Protein AF-0000000084532132 (afdb_homodimer)

Structure (mmCIF, N/CA/C/O backbone):
data_AF-0000000084532132-model_v1
#
loop_
_entity.id
_entity.type
_entity.pdbx_description
1 polymer Acetyltransferase
#
loop_
_atom_site.group_PDB
_atom_site.id
_atom_site.type_symbol
_atom_site.label_atom_id
_atom_site.label_alt_id
_atom_site.label_comp_id
_atom_site.label_asym_id
_atom_site.label_entity_id
_atom_site.label_seq_id
_atom_site.pdbx_PDB_ins_code
_atom_site.Cartn_x
_atom_site.Cartn_y
_atom_site.Cartn_z
_atom_site.occupancy
_atom_site.B_iso_or_equiv
_atom_site.auth_seq_id
_atom_site.auth_comp_id
_atom_site.auth_asym_id
_atom_site.auth_atom_id
_atom_site.pdbx_PDB_model_num
ATOM 1 N N . MET A 1 1 ? 27.109 -34.656 -2.82 1 31.56 1 MET A N 1
ATOM 2 C CA . MET A 1 1 ? 26.469 -34.406 -4.109 1 31.56 1 MET A CA 1
ATOM 3 C C . MET A 1 1 ? 25.25 -33.5 -3.949 1 31.56 1 MET A C 1
ATOM 5 O O . MET A 1 1 ? 24.266 -33.844 -3.309 1 31.56 1 MET A O 1
ATOM 9 N N . SER A 1 2 ? 25.297 -32.188 -3.586 1 37.88 2 SER A N 1
ATOM 10 C CA . SER A 1 2 ? 24.25 -31.234 -3.297 1 37.88 2 SER A CA 1
ATOM 11 C C . SER A 1 2 ? 23.109 -31.344 -4.297 1 37.88 2 SER A C 1
ATOM 13 O O . SER A 1 2 ? 23.312 -31.266 -5.508 1 37.88 2 SER A O 1
ATOM 15 N N . ASP A 1 3 ? 22.203 -32.312 -4.32 1 38.41 3 ASP A N 1
ATOM 16 C CA . ASP A 1 3 ? 21.219 -32.656 -5.336 1 38.41 3 ASP A CA 1
ATOM 17 C C . ASP A 1 3 ? 20.625 -31.422 -5.988 1 38.41 3 ASP A C 1
ATOM 19 O O . ASP A 1 3 ? 19.938 -30.641 -5.332 1 38.41 3 ASP A O 1
ATOM 23 N N . ASP A 1 4 ? 21.266 -30.734 -6.812 1 47.25 4 ASP A N 1
ATOM 24 C CA . ASP A 1 4 ? 20.875 -29.641 -7.703 1 47.25 4 ASP A CA 1
ATOM 25 C C . ASP A 1 4 ? 19.469 -29.844 -8.25 1 47.25 4 ASP A C 1
ATOM 27 O O . ASP A 1 4 ? 19.281 -30.516 -9.266 1 47.25 4 ASP A O 1
ATOM 31 N N . VAL A 1 5 ? 18.531 -30.219 -7.418 1 58.56 5 VAL A N 1
ATOM 32 C CA . VAL A 1 5 ? 17.156 -30.484 -7.863 1 58.56 5 VAL A CA 1
ATOM 33 C C . VAL A 1 5 ? 16.734 -29.422 -8.875 1 58.56 5 VAL A C 1
ATOM 35 O O . VAL A 1 5 ? 16.828 -28.219 -8.602 1 58.56 5 VAL A O 1
ATOM 38 N N . ALA A 1 6 ? 16.703 -29.719 -10.156 1 77.38 6 ALA A N 1
ATOM 39 C CA . ALA A 1 6 ? 16.328 -28.906 -11.305 1 77.38 6 ALA A CA 1
ATOM 40 C C . ALA A 1 6 ? 14.977 -28.25 -11.086 1 77.38 6 ALA A C 1
ATOM 42 O O . ALA A 1 6 ? 14.055 -28.859 -10.547 1 77.38 6 ALA A O 1
ATOM 43 N N . VAL A 1 7 ? 14.828 -26.938 -11.188 1 86.25 7 VAL A N 1
ATOM 44 C CA . VAL A 1 7 ? 13.586 -26.188 -11.148 1 86.25 7 VAL A CA 1
ATOM 45 C C . VAL A 1 7 ? 12.641 -26.672 -12.242 1 86.25 7 VAL A C 1
ATOM 47 O O . VAL A 1 7 ? 13.008 -26.703 -13.422 1 86.25 7 VAL A O 1
ATOM 50 N N . ARG A 1 8 ? 11.531 -27.25 -11.859 1 96.12 8 ARG A N 1
ATOM 51 C CA . ARG A 1 8 ? 10.594 -27.938 -12.742 1 96.12 8 ARG A CA 1
ATOM 52 C C . ARG A 1 8 ? 9.688 -26.938 -13.453 1 96.12 8 ARG A C 1
ATOM 54 O O . ARG A 1 8 ? 8.891 -27.312 -14.312 1 96.12 8 ARG A O 1
ATOM 61 N N . VAL A 1 9 ? 9.891 -25.578 -13.125 1 98.12 9 VAL A N 1
ATOM 62 C CA . VAL A 1 9 ? 8.961 -24.594 -13.68 1 98.12 9 VAL A CA 1
ATOM 63 C C . VAL A 1 9 ? 9.742 -23.438 -14.312 1 98.12 9 VAL A C 1
ATOM 65 O O . VAL A 1 9 ? 10.953 -23.312 -14.109 1 98.12 9 VAL A O 1
ATOM 68 N N . MET A 1 10 ? 9.047 -22.688 -15.156 1 98.25 10 MET A N 1
ATOM 69 C CA . MET A 1 10 ? 9.523 -21.406 -15.688 1 98.25 10 MET A CA 1
ATOM 70 C C . MET A 1 10 ? 8.477 -20.312 -15.523 1 98.25 10 MET A C 1
ATOM 72 O O . MET A 1 10 ? 7.289 -20.609 -15.352 1 98.25 10 MET A O 1
ATOM 76 N N . ILE A 1 11 ? 8.953 -19.094 -15.531 1 98.44 11 ILE A N 1
ATOM 77 C CA . ILE A 1 11 ? 8.016 -17.969 -15.438 1 98.44 11 ILE A CA 1
ATOM 78 C C . ILE A 1 11 ? 8.211 -17.031 -16.625 1 98.44 11 ILE A C 1
ATOM 80 O O . ILE A 1 11 ? 9.312 -16.906 -17.156 1 98.44 11 ILE A O 1
ATOM 84 N N . ARG A 1 12 ? 7.168 -16.391 -17.016 1 98.38 12 ARG A N 1
ATOM 85 C CA . ARG A 1 12 ? 7.242 -15.305 -18 1 98.38 12 ARG A CA 1
ATOM 86 C C . ARG A 1 12 ? 6.012 -14.406 -17.906 1 98.38 12 ARG A C 1
ATOM 88 O O . ARG A 1 12 ? 5.016 -14.766 -17.281 1 98.38 12 ARG A O 1
ATOM 95 N N . ALA A 1 13 ? 6.145 -13.273 -18.562 1 98.56 13 ALA A N 1
ATOM 96 C CA . ALA A 1 13 ? 4.996 -12.383 -18.703 1 98.56 13 ALA A CA 1
ATOM 97 C C . ALA A 1 13 ? 3.916 -13 -19.578 1 98.56 13 ALA A C 1
ATOM 99 O O . ALA A 1 13 ? 4.219 -13.766 -20.5 1 98.56 13 ALA A O 1
ATOM 100 N N . PRO A 1 14 ? 2.684 -12.68 -19.297 1 98.75 14 PRO A N 1
ATOM 101 C CA . PRO A 1 14 ? 1.612 -13.172 -20.172 1 98.75 14 PRO A CA 1
ATOM 102 C C . PRO A 1 14 ? 1.658 -12.555 -21.562 1 98.75 14 PRO A C 1
ATOM 104 O O . PRO A 1 14 ? 2.18 -11.445 -21.734 1 98.75 14 PRO A O 1
ATOM 107 N N . ARG A 1 15 ? 1.121 -13.273 -22.484 1 98.56 15 ARG A N 1
ATOM 108 C CA . ARG A 1 15 ? 0.974 -12.867 -23.875 1 98.56 15 ARG A CA 1
ATOM 109 C C . ARG A 1 15 ? -0.453 -13.086 -24.359 1 98.56 15 ARG A C 1
ATOM 111 O O . ARG A 1 15 ? -1.199 -13.875 -23.781 1 98.56 15 ARG A O 1
ATOM 118 N N . PRO A 1 16 ? -0.787 -12.383 -25.406 1 98.19 16 PRO A N 1
ATOM 119 C CA . PRO A 1 16 ? -2.146 -12.547 -25.922 1 98.19 16 PRO A CA 1
ATOM 120 C C . PRO A 1 16 ? -2.482 -14.008 -26.234 1 98.19 16 PRO A C 1
ATOM 122 O O . PRO A 1 16 ? -3.625 -14.43 -26.047 1 98.19 16 PRO A O 1
ATOM 125 N N . GLU A 1 17 ? -1.548 -14.773 -26.578 1 98.19 17 GLU A N 1
ATOM 126 C CA . GLU A 1 17 ? -1.755 -16.156 -26.969 1 98.19 17 GLU A CA 1
ATOM 127 C C . GLU A 1 17 ? -2.076 -17.031 -25.766 1 98.19 17 GLU A C 1
ATOM 129 O O . GLU A 1 17 ? -2.508 -18.172 -25.906 1 98.19 17 GLU A O 1
ATOM 134 N N . ASP A 1 18 ? -1.907 -16.531 -24.578 1 98.62 18 ASP A N 1
ATOM 135 C CA . ASP A 1 18 ? -2.16 -17.297 -23.375 1 98.62 18 ASP A CA 1
ATOM 136 C C . ASP A 1 18 ? -3.645 -17.297 -23.016 1 98.62 18 ASP A C 1
ATOM 138 O O . ASP A 1 18 ? -4.066 -17.969 -22.062 1 98.62 18 ASP A O 1
ATOM 142 N N . LYS A 1 19 ? -4.398 -16.547 -23.766 1 98.44 19 LYS A N 1
ATOM 143 C CA . LYS A 1 19 ? -5.801 -16.328 -23.422 1 98.44 19 LYS A CA 1
ATOM 144 C C . LYS A 1 19 ? -6.527 -17.656 -23.219 1 98.44 19 LYS A C 1
ATOM 146 O O . LYS A 1 19 ? -7.141 -17.875 -22.156 1 98.44 19 LYS A O 1
ATOM 151 N N . ALA A 1 20 ? -6.461 -18.562 -24.109 1 98.25 20 ALA A N 1
ATOM 152 C CA . ALA A 1 20 ? -7.219 -19.812 -24.062 1 98.25 20 ALA A CA 1
ATOM 153 C C . ALA A 1 20 ? -6.691 -20.719 -22.953 1 98.25 20 ALA A C 1
ATOM 155 O O . ALA A 1 20 ? -7.457 -21.188 -22.109 1 98.25 20 ALA A O 1
ATOM 156 N N . PRO A 1 21 ? -5.402 -20.969 -22.922 1 98.31 21 PRO A N 1
ATOM 157 C CA . PRO A 1 21 ? -4.926 -21.844 -21.844 1 98.31 21 PRO A CA 1
ATOM 158 C C . PRO A 1 21 ? -5.184 -21.234 -20.453 1 98.31 21 PRO A C 1
ATOM 160 O O . PRO A 1 21 ? -5.422 -21.984 -19.5 1 98.31 21 PRO A O 1
ATOM 163 N N . TYR A 1 22 ? -5.16 -20 -20.344 1 98.69 22 TYR A N 1
ATOM 164 C CA . TYR A 1 22 ? -5.477 -19.328 -19.078 1 98.69 22 TYR A CA 1
ATOM 165 C C . TYR A 1 22 ? -6.922 -19.594 -18.672 1 98.69 22 TYR A C 1
ATOM 167 O O . TYR A 1 22 ? -7.195 -20 -17.547 1 98.69 22 TYR A O 1
ATOM 175 N N . ALA A 1 23 ? -7.773 -19.297 -19.578 1 98.75 23 ALA A N 1
ATOM 176 C CA . ALA A 1 23 ? -9.195 -19.516 -19.312 1 98.75 23 ALA A CA 1
ATOM 177 C C . ALA A 1 23 ? -9.469 -20.938 -18.875 1 98.75 23 ALA A C 1
ATOM 179 O O . ALA A 1 23 ? -10.234 -21.188 -17.938 1 98.75 23 ALA A O 1
ATOM 180 N N . GLU A 1 24 ? -8.828 -21.859 -19.531 1 98.62 24 GLU A N 1
ATOM 181 C CA . GLU A 1 24 ? -9.008 -23.266 -19.219 1 98.62 24 GLU A CA 1
ATOM 182 C C . GLU A 1 24 ? -8.516 -23.594 -17.812 1 98.62 24 GLU A C 1
ATOM 184 O O . 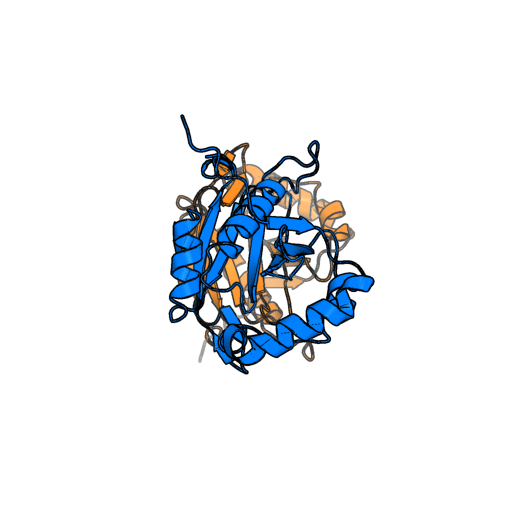GLU A 1 24 ? -9.203 -24.266 -17.047 1 98.62 24 GLU A O 1
ATOM 189 N N . ALA A 1 25 ? -7.367 -23.141 -17.484 1 98.56 25 ALA A N 1
ATOM 190 C CA . ALA A 1 25 ? -6.789 -23.391 -16.156 1 98.56 25 ALA A CA 1
ATOM 191 C C . ALA A 1 25 ? -7.664 -22.797 -15.055 1 98.56 25 ALA A C 1
ATOM 193 O O . ALA A 1 25 ? -7.902 -23.438 -14.031 1 98.56 25 ALA A O 1
ATOM 194 N N . VAL A 1 26 ? -8.133 -21.562 -15.305 1 98.62 26 VAL A N 1
ATOM 195 C CA . VAL A 1 26 ? -8.961 -20.875 -14.32 1 98.62 26 VAL A CA 1
ATOM 196 C C . VAL A 1 26 ? -10.281 -21.609 -14.141 1 98.62 26 VAL A C 1
ATOM 198 O O . VAL A 1 26 ? -10.719 -21.844 -13.008 1 98.62 26 VAL A O 1
ATOM 201 N N . ARG A 1 27 ? -10.867 -22.031 -15.234 1 98.5 27 ARG A N 1
ATOM 202 C CA . ARG A 1 27 ? -12.133 -22.75 -15.148 1 98.5 27 ARG A CA 1
ATOM 203 C C . ARG A 1 27 ? -11.961 -24.062 -14.406 1 98.5 27 ARG A C 1
ATOM 205 O O . ARG A 1 27 ? -12.773 -24.422 -13.547 1 98.5 27 ARG A O 1
ATOM 212 N N . ARG A 1 28 ? -10.945 -24.766 -14.703 1 98.12 28 ARG A N 1
ATOM 213 C CA . ARG A 1 28 ? -10.664 -26.047 -14.078 1 98.12 28 ARG A CA 1
ATOM 214 C C . ARG A 1 28 ? -10.43 -25.891 -12.578 1 98.12 28 ARG A C 1
ATOM 216 O O . ARG A 1 28 ? -10.695 -26.812 -11.805 1 98.12 28 ARG A O 1
ATOM 223 N N . SER A 1 29 ? -10.023 -24.75 -12.219 1 98.31 29 SER A N 1
ATOM 224 C CA . SER A 1 29 ? -9.609 -24.531 -10.836 1 98.31 29 SER A CA 1
ATOM 225 C C . SER A 1 29 ? -10.586 -23.609 -10.102 1 98.31 29 SER A C 1
ATOM 227 O O . SER A 1 29 ? -10.281 -23.109 -9.023 1 98.31 29 SER A O 1
ATOM 229 N N . ALA A 1 30 ? -11.703 -23.297 -10.617 1 97.94 30 ALA A N 1
ATOM 230 C CA . ALA A 1 30 ? -12.641 -22.281 -10.148 1 97.94 30 ALA A CA 1
ATOM 231 C C . ALA A 1 30 ? -13.008 -22.516 -8.688 1 97.94 30 ALA A C 1
ATOM 233 O O . ALA A 1 30 ? -12.977 -21.578 -7.875 1 97.94 30 ALA A O 1
ATOM 234 N N . ASP A 1 31 ? -13.281 -23.688 -8.266 1 96.25 31 ASP A N 1
ATOM 235 C CA . ASP A 1 31 ? -13.672 -23.984 -6.895 1 96.25 31 ASP A CA 1
ATOM 236 C C . ASP A 1 31 ? -12.492 -23.828 -5.941 1 96.25 31 ASP A C 1
ATOM 238 O O . ASP A 1 31 ? -12.656 -23.359 -4.812 1 96.25 31 ASP A O 1
ATOM 242 N N . HIS A 1 32 ? -11.391 -24.25 -6.488 1 94.06 32 HIS A N 1
ATOM 243 C CA . HIS A 1 32 ? -10.164 -24.234 -5.691 1 94.06 32 HIS A CA 1
ATOM 244 C C . HIS A 1 32 ? -9.727 -22.812 -5.371 1 94.06 32 HIS A C 1
ATOM 246 O O . HIS A 1 32 ? -9.352 -22.516 -4.23 1 94.06 32 HIS A O 1
ATOM 252 N N . ILE A 1 33 ? -9.805 -21.906 -6.324 1 95.12 33 ILE A N 1
ATOM 253 C CA . ILE A 1 33 ? -9.266 -20.578 -6.121 1 95.12 33 ILE A CA 1
ATOM 254 C C . ILE A 1 33 ? -10.383 -19.625 -5.723 1 95.12 33 ILE A C 1
ATOM 256 O O . ILE A 1 33 ? -10.141 -18.578 -5.113 1 95.12 33 ILE A O 1
ATOM 260 N N . GLY A 1 34 ? -11.641 -19.953 -5.957 1 95.12 34 GLY A N 1
ATOM 261 C CA . GLY A 1 34 ? -12.781 -19.062 -5.84 1 95.12 34 GLY A CA 1
ATOM 262 C C . GLY A 1 34 ? -13.156 -18.766 -4.398 1 95.12 34 GLY A C 1
ATOM 263 O O . GLY A 1 34 ? -13.859 -17.781 -4.125 1 95.12 34 GLY A O 1
ATOM 264 N N . ARG A 1 35 ? -12.711 -19.562 -3.498 1 91.94 35 ARG A N 1
ATOM 265 C CA . ARG A 1 35 ? -12.969 -19.312 -2.082 1 91.94 35 ARG A CA 1
ATOM 266 C C . ARG A 1 35 ? -12.258 -18.047 -1.606 1 91.94 35 ARG A C 1
ATOM 268 O O . ARG A 1 35 ? -12.742 -17.359 -0.704 1 91.94 35 ARG A O 1
ATOM 275 N N . TRP A 1 36 ? -11.211 -17.719 -2.25 1 93.62 36 TRP A N 1
ATOM 276 C CA . TRP A 1 36 ? -10.336 -16.672 -1.711 1 93.62 36 TRP A CA 1
ATOM 277 C C . TRP A 1 36 ? -10.164 -15.539 -2.707 1 93.62 36 TRP A C 1
ATOM 279 O O . TRP A 1 36 ? -9.938 -14.391 -2.314 1 93.62 36 TRP A O 1
ATOM 289 N N . ASN A 1 37 ? -10.242 -15.82 -3.984 1 93.44 37 ASN A N 1
ATOM 290 C CA . ASN A 1 37 ? -9.953 -14.859 -5.043 1 93.44 37 ASN A CA 1
ATOM 291 C C . ASN A 1 37 ? -11.062 -14.836 -6.094 1 93.44 37 ASN A C 1
ATOM 293 O O . ASN A 1 37 ? -11.797 -15.812 -6.25 1 93.44 37 ASN A O 1
ATOM 297 N N . PRO A 1 38 ? -11.18 -13.727 -6.836 1 93.06 38 PRO A N 1
ATOM 298 C CA . PRO A 1 38 ? -12.109 -13.711 -7.965 1 93.06 38 PRO A CA 1
ATOM 299 C C . PRO A 1 38 ? -11.742 -14.719 -9.047 1 93.06 38 PRO A C 1
ATOM 301 O O . PRO A 1 38 ? -10.562 -14.922 -9.328 1 93.06 38 PRO A O 1
ATOM 304 N N . VAL A 1 39 ? -12.742 -15.383 -9.578 1 96.75 39 VAL A N 1
ATOM 305 C CA . VAL A 1 39 ? -12.578 -16.312 -10.688 1 96.75 39 VAL A CA 1
ATOM 306 C C . VAL A 1 39 ? -12.914 -15.617 -12.008 1 96.75 39 VAL A C 1
ATOM 308 O O . VAL A 1 39 ? -14.086 -15.406 -12.312 1 96.75 39 VAL A O 1
ATOM 311 N N . GLU A 1 40 ? -11.883 -15.328 -12.781 1 96.75 40 GLU A N 1
ATOM 312 C CA . GLU A 1 40 ? -12.07 -14.555 -14.008 1 96.75 40 GLU A CA 1
ATOM 313 C C . GLU A 1 40 ? -11.398 -15.234 -15.195 1 96.75 40 GLU A C 1
ATOM 315 O O . GLU A 1 40 ? -10.375 -14.758 -15.695 1 96.75 40 GLU A O 1
ATOM 320 N N . PRO A 1 41 ? -12.031 -16.266 -15.727 1 98.12 41 PRO A N 1
ATOM 321 C CA . PRO A 1 41 ? -11.422 -16.984 -16.844 1 98.12 41 PRO A CA 1
ATOM 322 C C . PRO A 1 41 ? -11.195 -16.094 -18.062 1 98.12 41 PRO A C 1
ATOM 324 O O . PRO A 1 41 ? -10.266 -16.312 -18.844 1 98.12 41 PRO A O 1
ATOM 327 N N . ASP A 1 42 ? -11.953 -15.078 -18.203 1 98.19 42 ASP A N 1
ATOM 328 C CA . ASP A 1 42 ? -11.836 -14.203 -19.359 1 98.19 42 ASP A CA 1
ATOM 329 C C . ASP A 1 42 ? -11.117 -12.906 -19 1 98.19 42 ASP A C 1
ATOM 331 O O . ASP A 1 42 ? -11.234 -11.906 -19.719 1 98.19 42 ASP A O 1
ATOM 335 N N . GLY A 1 43 ? -10.398 -12.906 -17.938 1 97.81 43 GLY A N 1
ATOM 336 C CA . GLY A 1 43 ? -9.82 -11.68 -17.406 1 97.81 43 GLY A CA 1
ATOM 337 C C . GLY A 1 43 ? -8.453 -11.367 -17.984 1 97.81 43 GLY A C 1
ATOM 338 O O . GLY A 1 43 ? -7.918 -10.281 -17.766 1 97.81 43 GLY A O 1
ATOM 339 N N . LEU A 1 44 ? -7.812 -12.25 -18.766 1 98.5 44 LEU A N 1
ATOM 340 C CA . LEU A 1 44 ? -6.418 -12.094 -19.172 1 98.5 44 LEU A CA 1
ATOM 341 C C . LEU A 1 44 ? -6.242 -10.867 -20.047 1 98.5 44 LEU A C 1
ATOM 343 O O . LEU A 1 44 ? -5.285 -10.109 -19.891 1 98.5 44 LEU A O 1
ATOM 347 N N . PRO A 1 45 ? -7.16 -10.617 -21.031 1 98.19 45 PRO A N 1
ATOM 348 C CA . PRO A 1 45 ? -6.973 -9.43 -21.875 1 98.19 45 PRO A CA 1
ATOM 349 C C . PRO A 1 45 ? -6.922 -8.133 -21.078 1 98.19 45 PRO A C 1
ATOM 351 O O . PRO A 1 45 ? -6.086 -7.27 -21.344 1 98.19 45 PRO A O 1
ATOM 354 N N . ASP A 1 46 ? -7.777 -8.039 -20.141 1 97.81 46 ASP A N 1
ATOM 355 C CA . ASP A 1 46 ? -7.754 -6.855 -19.281 1 97.81 46 ASP A CA 1
ATOM 356 C C . ASP A 1 46 ? -6.465 -6.797 -18.469 1 97.81 46 ASP A C 1
ATOM 358 O O . ASP A 1 46 ? -5.891 -5.723 -18.281 1 97.81 46 ASP A O 1
ATOM 362 N N . LEU A 1 47 ? -6.078 -7.895 -17.969 1 98.06 47 LEU A N 1
ATOM 363 C CA . LEU A 1 47 ? -4.836 -7.98 -17.219 1 98.06 47 LEU A CA 1
ATOM 364 C C . LEU A 1 47 ? -3.646 -7.539 -18.062 1 98.06 47 LEU A C 1
ATOM 366 O O . LEU A 1 47 ? -2.766 -6.824 -17.578 1 98.06 47 LEU A O 1
ATOM 370 N N . LEU A 1 48 ? -3.627 -7.953 -19.312 1 98.69 48 LEU A N 1
ATOM 371 C CA . LEU A 1 48 ? -2.57 -7.57 -20.234 1 98.69 48 LEU A CA 1
ATOM 372 C C . LEU A 1 48 ? -2.529 -6.055 -20.422 1 98.69 48 LEU A C 1
ATOM 374 O O . LEU A 1 48 ? -1.451 -5.457 -20.422 1 98.69 48 LEU A O 1
ATOM 378 N N . LYS A 1 49 ? -3.662 -5.449 -20.484 1 98.12 49 LYS A N 1
ATOM 379 C CA . LYS A 1 49 ? -3.754 -4.008 -20.703 1 98.12 49 LYS A CA 1
ATOM 380 C C . LYS A 1 49 ? -3.258 -3.236 -19.484 1 98.12 49 LYS A C 1
ATOM 382 O O . LYS A 1 49 ? -2.793 -2.102 -19.609 1 98.12 49 LYS A O 1
ATOM 387 N N . ARG A 1 50 ? -3.32 -3.869 -18.359 1 97.56 50 ARG A N 1
ATOM 388 C CA . ARG A 1 50 ? -3.035 -3.188 -17.094 1 97.56 50 ARG A CA 1
ATOM 389 C C . ARG A 1 50 ? -1.556 -3.289 -16.75 1 97.56 50 ARG A C 1
ATOM 391 O O . ARG A 1 50 ? -1.1 -2.676 -15.773 1 97.56 50 ARG A O 1
ATOM 398 N N . GLN A 1 51 ? -0.826 -4.059 -17.484 1 98.44 51 GLN A N 1
ATOM 399 C CA . GLN A 1 51 ? 0.597 -4.191 -17.188 1 98.44 51 GLN A CA 1
ATOM 400 C C . GLN A 1 51 ? 1.306 -2.844 -17.281 1 98.44 51 GLN A C 1
ATOM 402 O O . GLN A 1 51 ? 0.991 -2.031 -18.156 1 98.44 51 GLN A O 1
ATOM 407 N N . GLY A 1 52 ? 2.262 -2.629 -16.406 1 96.69 52 GLY A N 1
ATOM 408 C CA . GLY A 1 52 ? 3.027 -1.394 -16.375 1 96.69 52 GLY A CA 1
ATOM 409 C C . GLY A 1 52 ? 3.84 -1.219 -15.109 1 96.69 52 GLY A C 1
ATOM 410 O O . GLY A 1 52 ? 4.219 -2.201 -14.469 1 96.69 52 GLY A O 1
ATOM 411 N N . ALA A 1 53 ? 4.066 -0.049 -14.75 1 95.62 53 ALA A N 1
ATOM 412 C CA . ALA A 1 53 ? 4.961 0.271 -13.641 1 95.62 53 ALA A CA 1
ATOM 413 C C . ALA A 1 53 ? 4.34 -0.128 -12.305 1 95.62 53 ALA A C 1
ATOM 415 O O . ALA A 1 53 ? 5.055 -0.415 -11.336 1 95.62 53 ALA A O 1
ATOM 416 N N . GLY A 1 54 ? 3.051 -0.184 -12.281 1 97.19 54 GLY A N 1
ATOM 417 C CA . GLY A 1 54 ? 2.379 -0.446 -11.016 1 97.19 54 GLY A CA 1
ATOM 418 C C . GLY A 1 54 ? 1.919 -1.885 -10.875 1 97.19 54 GLY A C 1
ATOM 419 O O . GLY A 1 54 ? 1.44 -2.285 -9.812 1 97.19 54 GLY A O 1
ATOM 420 N N . LEU A 1 55 ? 2.068 -2.656 -12.016 1 98.44 55 LEU A N 1
ATOM 421 C CA . LEU A 1 55 ? 1.591 -4.035 -12.039 1 98.44 55 LEU A CA 1
ATOM 422 C C . LEU A 1 55 ? 2.41 -4.879 -13.008 1 98.44 55 LEU A C 1
ATOM 424 O O . LEU A 1 55 ? 2.531 -4.531 -14.188 1 98.44 55 LEU A O 1
ATOM 428 N N . ARG A 1 56 ? 2.984 -5.934 -12.516 1 98.69 56 ARG A N 1
ATOM 429 C CA . ARG A 1 56 ? 3.635 -6.965 -13.32 1 98.69 56 ARG A CA 1
ATOM 430 C C . ARG A 1 56 ? 3.061 -8.344 -13.008 1 98.69 56 ARG A C 1
ATOM 432 O O . ARG A 1 56 ? 2.98 -8.742 -11.844 1 98.69 56 ARG A O 1
ATOM 439 N N . THR A 1 57 ? 2.648 -9.016 -14.055 1 98.81 57 THR A N 1
ATOM 440 C CA . THR A 1 57 ? 2.109 -10.359 -13.891 1 98.81 57 THR A CA 1
ATOM 441 C C . THR A 1 57 ? 3.09 -11.398 -14.43 1 98.81 57 THR A C 1
ATOM 443 O O . THR A 1 57 ? 3.729 -11.188 -15.461 1 98.81 57 THR A O 1
ATOM 446 N N . PHE A 1 58 ? 3.166 -12.484 -13.75 1 98.88 58 PHE A N 1
ATOM 447 C CA . PHE A 1 58 ? 3.92 -13.656 -14.195 1 98.88 58 PHE A CA 1
ATOM 448 C C . PHE A 1 58 ? 3.023 -14.883 -14.266 1 98.88 58 PHE A C 1
ATOM 450 O O . PHE A 1 58 ? 2.236 -15.133 -13.352 1 98.88 58 PHE A O 1
ATOM 457 N N . LEU A 1 59 ? 3.176 -15.586 -15.352 1 98.94 59 LEU A N 1
ATOM 458 C CA . LEU A 1 59 ? 2.617 -16.922 -15.43 1 98.94 59 LEU A CA 1
ATOM 459 C C . LEU A 1 59 ? 3.686 -17.984 -15.148 1 98.94 59 LEU A C 1
ATOM 461 O O . LEU A 1 59 ? 4.84 -17.828 -15.555 1 98.94 59 LEU A O 1
ATOM 465 N N . ILE A 1 60 ? 3.293 -18.953 -14.469 1 98.81 60 ILE A N 1
ATOM 466 C CA . ILE A 1 60 ? 4.172 -20.062 -14.141 1 98.81 60 ILE A CA 1
ATOM 467 C C . ILE A 1 60 ? 3.77 -21.297 -14.953 1 98.81 60 ILE A C 1
ATOM 469 O O . ILE A 1 60 ? 2.594 -21.672 -14.992 1 98.81 60 ILE A O 1
ATOM 473 N N . PHE A 1 61 ? 4.789 -21.938 -15.578 1 98.75 61 PHE A N 1
ATOM 474 C CA . PHE A 1 61 ? 4.527 -23.094 -16.422 1 98.75 61 PHE A CA 1
ATOM 475 C C . PHE A 1 61 ? 5.359 -24.297 -15.969 1 98.75 61 PHE A C 1
ATOM 477 O O . PHE A 1 61 ? 6.531 -24.141 -15.625 1 98.75 61 PHE A O 1
ATOM 484 N N . ASP A 1 62 ? 4.711 -25.391 -16.047 1 98.56 62 ASP A N 1
ATOM 485 C CA . ASP A 1 62 ? 5.43 -26.656 -15.875 1 98.56 62 ASP A CA 1
ATOM 486 C C . ASP A 1 62 ? 6.312 -26.953 -17.078 1 98.56 62 ASP A C 1
ATOM 488 O O . ASP A 1 62 ? 5.828 -27 -18.219 1 98.56 62 ASP A O 1
ATOM 492 N N . ARG A 1 63 ? 7.574 -27.188 -16.859 1 97.81 63 ARG A N 1
ATOM 493 C CA . ARG A 1 63 ? 8.516 -27.375 -17.953 1 97.81 63 ARG A CA 1
ATOM 494 C C . ARG A 1 63 ? 8.242 -28.688 -18.688 1 97.81 63 ARG A C 1
ATOM 496 O O . ARG A 1 63 ? 8.406 -28.766 -19.906 1 97.81 63 ARG A O 1
ATOM 503 N N . GLU A 1 64 ? 7.824 -29.672 -18 1 96.81 64 GLU A N 1
ATOM 504 C CA . GLU A 1 64 ? 7.633 -30.984 -18.594 1 96.81 64 GLU A CA 1
ATOM 505 C C . GLU A 1 64 ? 6.375 -31.031 -19.453 1 96.81 64 GLU A C 1
ATOM 507 O O . GLU A 1 64 ? 6.43 -31.422 -20.625 1 96.81 64 GLU A O 1
ATOM 512 N N . SER A 1 65 ? 5.27 -30.547 -19 1 97.44 65 SER A N 1
ATOM 513 C CA . SER A 1 65 ? 3.98 -30.672 -19.672 1 97.44 65 SER A CA 1
ATOM 514 C C . SER A 1 65 ? 3.625 -29.406 -20.438 1 97.44 65 SER A C 1
ATOM 516 O O . SER A 1 65 ? 2.756 -29.422 -21.312 1 97.44 65 SER A O 1
ATOM 518 N N . GLY A 1 66 ? 4.168 -28.25 -20.031 1 97.38 66 GLY A N 1
ATOM 519 C CA . GLY A 1 66 ? 3.773 -26.969 -20.578 1 97.38 66 GLY A CA 1
ATOM 520 C C . GLY A 1 66 ? 2.508 -26.406 -19.953 1 97.38 66 GLY A C 1
ATOM 521 O O . GLY A 1 66 ? 2.041 -25.344 -20.328 1 97.38 66 GLY A O 1
ATOM 522 N N . GLY A 1 67 ? 1.99 -27.109 -19 1 98.06 67 GLY A N 1
ATOM 523 C CA . GLY A 1 67 ? 0.759 -26.688 -18.359 1 98.06 67 GLY A CA 1
ATOM 524 C C . GLY A 1 67 ? 0.94 -25.484 -17.469 1 98.06 67 GLY A C 1
ATOM 525 O O . GLY A 1 67 ? 2.031 -25.25 -16.938 1 98.06 67 GLY A O 1
ATOM 526 N N . MET A 1 68 ? -0.127 -24.766 -17.312 1 98.62 68 MET A N 1
ATOM 527 C CA . MET A 1 68 ? -0.093 -23.562 -16.484 1 98.62 68 MET A CA 1
ATOM 528 C C . MET A 1 68 ? -0.25 -23.906 -15.008 1 98.62 68 MET A C 1
ATOM 530 O O . MET A 1 68 ? -1.309 -24.375 -14.586 1 98.62 68 MET A O 1
ATOM 534 N N . VAL A 1 69 ? 0.784 -23.609 -14.266 1 98.69 69 VAL A N 1
ATOM 535 C CA . VAL A 1 69 ? 0.87 -23.938 -12.844 1 98.69 69 VAL A CA 1
ATOM 536 C C . VAL A 1 69 ? 0.162 -22.859 -12.023 1 98.69 69 VAL A C 1
ATOM 538 O O . VAL A 1 69 ? -0.513 -23.172 -11.039 1 98.69 69 VAL A O 1
ATOM 541 N N . GLY A 1 70 ? 0.372 -21.625 -12.445 1 98.69 70 GLY A N 1
ATOM 542 C CA . GLY A 1 70 ? -0.235 -20.547 -11.664 1 98.69 70 GLY A CA 1
ATOM 543 C C . GLY A 1 70 ? 0.029 -19.172 -12.242 1 98.69 70 GLY A C 1
ATOM 544 O O . GLY A 1 70 ? 0.609 -19.047 -13.32 1 98.69 70 GLY A O 1
ATOM 545 N N . LYS A 1 71 ? -0.503 -18.203 -11.578 1 98.81 71 LYS A N 1
ATOM 546 C CA . LYS A 1 71 ? -0.364 -16.781 -11.891 1 98.81 71 LYS A CA 1
ATOM 547 C C . LYS A 1 71 ? 0.016 -15.984 -10.648 1 98.81 71 LYS A C 1
ATOM 549 O O . LYS A 1 71 ? -0.524 -16.219 -9.562 1 98.81 71 LYS A O 1
ATOM 554 N N . VAL A 1 72 ? 0.897 -15.062 -10.828 1 98.81 72 VAL A N 1
ATOM 555 C CA . VAL A 1 72 ? 1.31 -14.156 -9.766 1 98.81 72 VAL A CA 1
ATOM 556 C C . VAL A 1 72 ? 1.188 -12.711 -10.234 1 98.81 72 VAL A C 1
ATOM 558 O O . VAL A 1 72 ? 1.724 -12.352 -11.289 1 98.81 72 VAL A O 1
ATOM 561 N N . ASN A 1 73 ? 0.466 -11.961 -9.547 1 98.75 73 ASN A N 1
ATOM 562 C CA . ASN A 1 73 ? 0.466 -10.516 -9.727 1 98.75 73 ASN A CA 1
ATOM 563 C C . ASN A 1 73 ? 1.387 -9.828 -8.727 1 98.75 73 ASN A C 1
ATOM 565 O O . ASN A 1 73 ? 1.25 -10.016 -7.516 1 98.75 73 ASN A O 1
ATOM 569 N N . VAL A 1 74 ? 2.375 -9.148 -9.188 1 98.88 74 VAL A N 1
ATOM 570 C CA . VAL A 1 74 ? 3.09 -8.133 -8.422 1 98.88 74 VAL A CA 1
ATOM 571 C C . VAL A 1 74 ? 2.408 -6.781 -8.594 1 98.88 74 VAL A C 1
ATOM 573 O O . VAL A 1 74 ? 2.604 -6.105 -9.609 1 98.88 74 VAL A O 1
ATOM 576 N N . ALA A 1 75 ? 1.648 -6.379 -7.613 1 98.44 75 ALA A N 1
ATOM 577 C CA . ALA A 1 75 ? 0.722 -5.262 -7.77 1 98.44 75 ALA A CA 1
ATOM 578 C C . ALA A 1 75 ? 1.039 -4.145 -6.781 1 98.44 75 ALA A C 1
ATOM 580 O O . ALA A 1 75 ? 1.864 -4.316 -5.883 1 98.44 75 ALA A O 1
ATOM 581 N N . ASN A 1 76 ? 0.445 -3.02 -7.051 1 98.06 76 ASN A N 1
ATOM 582 C CA . ASN A 1 76 ? 0.636 -1.849 -6.199 1 98.06 76 ASN A CA 1
ATOM 583 C C . ASN A 1 76 ? 2.115 -1.535 -6 1 98.06 76 ASN A C 1
ATOM 585 O O . ASN A 1 76 ? 2.561 -1.307 -4.875 1 98.06 76 ASN A O 1
ATOM 589 N N . ILE A 1 77 ? 2.826 -1.642 -7.066 1 98.38 77 ILE A N 1
ATOM 590 C CA . ILE A 1 77 ? 4.254 -1.351 -7.023 1 98.38 77 ILE A CA 1
ATOM 591 C C . ILE A 1 77 ? 4.469 0.139 -6.77 1 98.38 77 ILE A C 1
ATOM 593 O O . ILE A 1 77 ? 3.971 0.982 -7.52 1 98.38 77 ILE A O 1
ATOM 597 N N . VAL A 1 78 ? 5.129 0.418 -5.766 1 97.75 78 VAL A N 1
ATOM 598 C CA . VAL A 1 78 ? 5.535 1.777 -5.434 1 97.75 78 VAL A CA 1
ATOM 599 C C . VAL A 1 78 ? 7.055 1.836 -5.273 1 97.75 78 VAL A C 1
ATOM 601 O O . VAL A 1 78 ? 7.629 1.087 -4.477 1 97.75 78 VAL A O 1
ATOM 604 N N . MET A 1 79 ? 7.672 2.691 -6.082 1 97.06 79 MET A N 1
ATOM 605 C CA . MET A 1 79 ? 9.117 2.859 -5.98 1 97.06 79 MET A CA 1
ATOM 606 C C . MET A 1 79 ? 9.469 4.066 -5.113 1 97.06 79 MET A C 1
ATOM 608 O O . MET A 1 79 ? 8.695 4.438 -4.227 1 97.06 79 MET A O 1
ATOM 612 N N . GLY A 1 80 ? 10.664 4.605 -5.273 1 95.38 80 GLY A N 1
ATOM 613 C CA . GLY A 1 80 ? 11.102 5.684 -4.402 1 95.38 80 GLY A CA 1
ATOM 614 C C . GLY A 1 80 ? 11.523 5.207 -3.027 1 95.38 80 GLY A C 1
ATOM 615 O O . GLY A 1 80 ? 12.336 4.289 -2.906 1 95.38 80 GLY A O 1
ATOM 616 N N . ARG A 1 81 ? 10.977 5.914 -2.021 1 95.56 81 ARG A N 1
ATOM 617 C CA . ARG A 1 81 ? 11.406 5.613 -0.66 1 95.56 81 ARG A CA 1
ATOM 618 C C . ARG A 1 81 ? 10.734 4.348 -0.141 1 95.56 81 ARG A C 1
ATOM 620 O O . ARG A 1 81 ? 11.156 3.787 0.876 1 95.56 81 ARG A O 1
ATOM 627 N N . PHE A 1 82 ? 9.719 3.922 -0.8 1 97.44 82 PHE A N 1
ATOM 628 C CA . PHE A 1 82 ? 8.961 2.773 -0.314 1 97.44 82 PHE A CA 1
ATOM 629 C C . PHE A 1 82 ? 9.461 1.484 -0.949 1 97.44 82 PHE A C 1
ATOM 631 O O . PHE A 1 82 ? 9.672 0.485 -0.258 1 97.44 82 PHE A O 1
ATOM 638 N N . CYS A 1 83 ? 9.68 1.354 -2.33 1 98.25 83 CYS A N 1
ATOM 639 C CA . CYS A 1 83 ? 10.125 0.208 -3.117 1 98.25 83 CYS A CA 1
ATOM 640 C C . CYS A 1 83 ? 9.414 -1.065 -2.676 1 98.25 83 CYS A C 1
ATOM 642 O O . CYS A 1 83 ? 10.062 -2.062 -2.354 1 98.25 83 CYS A O 1
ATOM 644 N N . ASN A 1 84 ? 8.102 -1.028 -2.729 1 98.69 84 ASN A N 1
ATOM 645 C CA . ASN A 1 84 ? 7.238 -2.074 -2.191 1 98.69 84 ASN A CA 1
ATOM 646 C C . ASN A 1 84 ? 6.219 -2.545 -3.225 1 98.69 84 ASN A C 1
ATOM 648 O O . ASN A 1 84 ? 5.84 -1.787 -4.117 1 98.69 84 ASN A O 1
ATOM 652 N N . ALA A 1 85 ? 5.812 -3.785 -3.107 1 98.81 85 ALA A N 1
ATOM 653 C CA . ALA A 1 85 ? 4.691 -4.312 -3.879 1 98.81 85 ALA A CA 1
ATOM 654 C C . ALA A 1 85 ? 3.949 -5.391 -3.098 1 98.81 85 ALA A C 1
ATOM 656 O O . ALA A 1 85 ? 4.441 -5.879 -2.078 1 98.81 85 ALA A O 1
ATOM 657 N N . THR A 1 86 ? 2.779 -5.707 -3.566 1 98.81 86 THR A N 1
ATOM 658 C CA . THR A 1 86 ? 1.97 -6.777 -2.998 1 98.81 86 THR A CA 1
ATOM 659 C C . THR A 1 86 ? 1.863 -7.949 -3.971 1 98.81 86 THR A C 1
ATOM 661 O O . THR A 1 86 ? 1.675 -7.75 -5.172 1 98.81 86 THR A O 1
ATOM 664 N N . LEU A 1 87 ? 1.975 -9.117 -3.426 1 98.75 87 LEU A N 1
ATOM 665 C CA . LEU A 1 87 ? 1.819 -10.32 -4.23 1 98.75 87 LEU A CA 1
ATOM 666 C C . LEU A 1 87 ? 0.421 -10.906 -4.07 1 98.75 87 LEU A C 1
ATOM 668 O O . LEU A 1 87 ? -0.073 -11.039 -2.949 1 98.75 87 LEU A O 1
ATOM 672 N N . GLY A 1 88 ? -0.191 -11.195 -5.137 1 97.75 88 GLY A N 1
ATOM 673 C CA . GLY A 1 88 ? -1.357 -12.055 -5.238 1 97.75 88 GLY A CA 1
ATOM 674 C C . GLY A 1 88 ? -1.166 -13.203 -6.211 1 97.75 88 GLY A C 1
ATOM 675 O O . GLY A 1 88 ? -0.553 -13.039 -7.27 1 97.75 88 GLY A O 1
ATOM 676 N N . TYR A 1 89 ? -1.732 -14.336 -5.863 1 97.88 89 TYR A N 1
ATOM 677 C CA . TYR A 1 89 ? -1.436 -15.453 -6.746 1 97.88 89 TYR A CA 1
ATOM 678 C C . TYR A 1 89 ? -2.537 -16.516 -6.68 1 97.88 89 TYR A C 1
ATOM 680 O O . TYR A 1 89 ? -3.27 -16.594 -5.691 1 97.88 89 TYR A O 1
ATOM 688 N N . ASP A 1 90 ? -2.586 -17.25 -7.715 1 97.62 90 ASP A N 1
ATOM 689 C CA . ASP A 1 90 ? -3.43 -18.422 -7.867 1 97.62 90 ASP A CA 1
ATOM 690 C C . ASP A 1 90 ? -2.609 -19.641 -8.305 1 97.62 90 ASP A C 1
ATOM 692 O O . ASP A 1 90 ? -1.782 -19.531 -9.211 1 97.62 90 ASP A O 1
ATOM 696 N N . ALA A 1 91 ? -2.832 -20.719 -7.664 1 97.81 91 ALA A N 1
ATOM 697 C CA . ALA A 1 91 ? -2.316 -22.016 -8.109 1 97.81 91 ALA A CA 1
ATOM 698 C C . ALA A 1 91 ? -3.402 -22.828 -8.812 1 97.81 91 ALA A C 1
ATOM 700 O O . ALA A 1 91 ? -4.52 -22.953 -8.297 1 97.81 91 ALA A O 1
ATOM 701 N N . TYR A 1 92 ? -3.039 -23.422 -9.93 1 98.38 92 TYR A N 1
ATOM 702 C CA . TYR A 1 92 ? -4.07 -24.078 -10.727 1 98.38 92 TYR A CA 1
ATOM 703 C C . TYR A 1 92 ? -3.957 -25.594 -10.625 1 98.38 92 TYR A C 1
ATOM 705 O O . TYR A 1 92 ? -2.857 -26.125 -10.469 1 98.38 92 TYR A O 1
ATOM 713 N N . LEU A 1 93 ? -5.109 -26.203 -10.688 1 97.75 93 LEU A N 1
ATOM 714 C CA . LEU A 1 93 ? -5.156 -27.656 -10.859 1 97.75 93 LEU A CA 1
ATOM 715 C C . LEU A 1 93 ? -4.641 -28.047 -12.242 1 97.75 93 LEU A C 1
ATOM 717 O O . LEU A 1 93 ? -4.832 -27.312 -13.211 1 97.75 93 LEU A O 1
ATOM 721 N N . PRO A 1 94 ? -3.947 -29.188 -12.305 1 97.75 94 PRO A N 1
ATOM 722 C CA . PRO A 1 94 ? -3.717 -30.172 -11.25 1 97.75 94 PRO A CA 1
ATOM 723 C C . PRO A 1 94 ? -2.406 -29.938 -10.5 1 97.75 94 PRO A C 1
ATOM 725 O O . PRO A 1 94 ? -1.889 -30.859 -9.859 1 97.75 94 PRO A O 1
ATOM 728 N N . PHE A 1 95 ? -1.854 -28.812 -10.586 1 97.69 95 PHE A N 1
ATOM 729 C CA . PHE A 1 95 ? -0.505 -28.609 -10.07 1 97.69 95 PHE A CA 1
ATOM 730 C C . PHE A 1 95 ? -0.542 -28.172 -8.609 1 97.69 95 PHE A C 1
ATOM 732 O O . PHE A 1 95 ? 0.479 -28.219 -7.922 1 97.69 95 PHE A O 1
ATOM 739 N N . ALA A 1 96 ? -1.702 -27.734 -8.164 1 95.31 96 ALA A N 1
ATOM 740 C CA . ALA A 1 96 ? -1.833 -27.359 -6.758 1 95.31 96 ALA A CA 1
ATOM 741 C C . ALA A 1 96 ? -1.424 -28.5 -5.84 1 95.31 96 ALA A C 1
ATOM 743 O O . ALA A 1 96 ? -1.852 -29.641 -6.027 1 95.31 96 ALA A O 1
ATOM 744 N N . GLY A 1 97 ? -0.54 -28.172 -4.871 1 94.06 97 GLY A N 1
ATOM 745 C CA . GLY A 1 97 ? -0.123 -29.172 -3.893 1 94.06 97 GLY A CA 1
ATOM 746 C C . GLY A 1 97 ? 1.065 -30 -4.348 1 94.06 97 GLY A C 1
ATOM 747 O O . GLY A 1 97 ? 1.504 -30.906 -3.639 1 94.06 97 GLY A O 1
ATOM 748 N N . THR A 1 98 ? 1.647 -29.656 -5.473 1 96.25 98 THR A N 1
ATOM 749 C CA . THR A 1 98 ? 2.742 -30.453 -6.02 1 96.25 98 THR A CA 1
ATOM 750 C C . THR A 1 98 ? 4.086 -29.797 -5.73 1 96.25 98 THR A C 1
ATOM 752 O O . THR A 1 98 ? 5.137 -30.344 -6.055 1 96.25 98 THR A O 1
ATOM 755 N N . GLY A 1 99 ? 4.074 -28.594 -5.164 1 96.38 99 GLY A N 1
ATOM 756 C CA . GLY A 1 99 ? 5.297 -27.859 -4.891 1 96.38 99 GLY A CA 1
ATOM 757 C C . GLY A 1 99 ? 5.707 -26.953 -6.031 1 96.38 99 GLY A C 1
ATOM 758 O O . GLY A 1 99 ? 6.578 -26.094 -5.863 1 96.38 99 GLY A O 1
ATOM 759 N N . ARG A 1 100 ? 5.105 -27.094 -7.16 1 97.62 100 ARG A N 1
ATOM 760 C CA . ARG A 1 100 ? 5.496 -26.344 -8.344 1 97.62 100 ARG A CA 1
ATOM 761 C C . ARG A 1 100 ? 5.199 -24.859 -8.164 1 97.62 100 ARG A C 1
ATOM 763 O O . ARG A 1 100 ? 5.961 -24 -8.625 1 97.62 100 ARG A O 1
ATOM 770 N N . MET A 1 101 ? 4.102 -24.562 -7.477 1 97.44 101 MET A N 1
ATOM 771 C CA . MET A 1 101 ? 3.799 -23.156 -7.238 1 97.44 101 MET A CA 1
ATOM 772 C C . MET A 1 101 ? 4.871 -22.5 -6.371 1 97.44 101 MET A C 1
ATOM 774 O O . MET A 1 101 ? 5.277 -21.359 -6.625 1 97.44 101 MET A O 1
ATOM 778 N N . THR A 1 102 ? 5.332 -23.188 -5.367 1 97.25 102 THR A N 1
ATOM 779 C CA . THR A 1 102 ? 6.41 -22.672 -4.531 1 97.25 102 THR A CA 1
ATOM 780 C C . THR A 1 102 ? 7.648 -22.375 -5.367 1 97.25 102 THR A C 1
ATOM 782 O O . THR A 1 102 ? 8.25 -21.312 -5.227 1 97.25 102 THR A O 1
ATOM 785 N N . GLU A 1 103 ? 7.977 -23.281 -6.203 1 97.06 103 GLU A N 1
ATOM 786 C CA . GLU A 1 103 ? 9.117 -23.094 -7.086 1 97.06 103 GLU A CA 1
ATOM 787 C C . GLU A 1 103 ? 8.93 -21.859 -7.969 1 97.06 103 GLU A C 1
ATOM 789 O O . GLU A 1 103 ? 9.852 -21.062 -8.133 1 97.06 103 GLU A O 1
ATOM 794 N N . GLY A 1 104 ? 7.758 -21.688 -8.516 1 98.06 104 GLY A N 1
ATOM 795 C CA . GLY A 1 104 ? 7.453 -20.531 -9.352 1 98.06 104 GLY A CA 1
ATOM 796 C C . GLY A 1 104 ? 7.52 -19.219 -8.602 1 98.06 104 GLY A C 1
ATOM 797 O O . GLY A 1 104 ? 8.062 -18.234 -9.109 1 98.06 104 GLY A O 1
ATOM 798 N N . LEU A 1 105 ? 6.992 -19.234 -7.395 1 98.25 105 LEU A N 1
ATOM 799 C CA . LEU A 1 105 ? 7.012 -18.031 -6.574 1 98.25 105 LEU A CA 1
ATOM 800 C C . LEU A 1 105 ? 8.438 -17.641 -6.223 1 98.25 105 LEU A C 1
ATOM 802 O O . LEU A 1 105 ? 8.758 -16.438 -6.148 1 98.25 105 LEU A O 1
ATOM 806 N N . ARG A 1 106 ? 9.281 -18.562 -6.035 1 98.06 106 ARG A N 1
ATOM 807 C CA . ARG A 1 106 ? 10.68 -18.25 -5.766 1 98.06 106 ARG A CA 1
ATOM 808 C C . ARG A 1 106 ? 11.328 -17.547 -6.957 1 98.06 106 ARG A C 1
ATOM 810 O O . ARG A 1 106 ? 12.102 -16.609 -6.785 1 98.06 106 ARG A O 1
ATOM 817 N N . LEU A 1 107 ? 11 -18 -8.133 1 97.69 107 LEU A N 1
ATOM 818 C CA . LEU A 1 107 ? 11.5 -17.344 -9.328 1 97.69 107 LEU A CA 1
ATOM 819 C C . LEU A 1 107 ? 10.961 -15.914 -9.414 1 97.69 107 LEU A C 1
ATOM 821 O O . LEU A 1 107 ? 11.688 -14.992 -9.805 1 97.69 107 LEU A O 1
ATOM 825 N N . VAL A 1 108 ? 9.711 -15.742 -9.078 1 98.5 108 VAL A N 1
ATOM 826 C CA . VAL A 1 108 ? 9.109 -14.414 -9.109 1 98.5 108 VAL A CA 1
ATOM 827 C C . VAL A 1 108 ? 9.781 -13.516 -8.078 1 98.5 108 VAL A C 1
ATOM 829 O O . VAL A 1 108 ? 10.078 -12.352 -8.359 1 98.5 108 VAL A O 1
ATOM 832 N N . LEU A 1 109 ? 10.07 -14.07 -6.91 1 98.56 109 LEU A N 1
ATOM 833 C CA . LEU A 1 109 ? 10.742 -13.297 -5.871 1 98.56 109 LEU A CA 1
ATOM 834 C C . LEU A 1 109 ? 12.133 -12.867 -6.336 1 98.56 109 LEU A C 1
ATOM 836 O O . LEU A 1 109 ? 12.547 -11.734 -6.078 1 98.56 109 LEU A O 1
ATOM 840 N N . ASP A 1 110 ? 12.812 -13.727 -7.051 1 98.12 110 ASP A N 1
ATOM 841 C CA . ASP A 1 110 ? 14.102 -13.359 -7.629 1 98.12 110 ASP A CA 1
ATOM 842 C C . ASP A 1 110 ? 13.961 -12.148 -8.547 1 98.12 110 ASP A C 1
ATOM 844 O O . ASP A 1 110 ? 14.758 -11.211 -8.461 1 98.12 110 ASP A O 1
ATOM 848 N N . ARG A 1 111 ? 12.984 -12.203 -9.359 1 98 111 ARG A N 1
ATOM 849 C CA . ARG A 1 111 ? 12.75 -11.109 -10.297 1 98 111 ARG A CA 1
ATOM 850 C C . ARG A 1 111 ? 12.398 -9.828 -9.555 1 98 111 ARG A C 1
ATOM 852 O O . ARG A 1 111 ? 12.82 -8.734 -9.953 1 98 111 ARG A O 1
ATOM 859 N N . CYS A 1 112 ? 11.641 -9.961 -8.531 1 98.69 112 CYS A N 1
ATOM 860 C CA . CYS A 1 112 ? 11.164 -8.789 -7.793 1 98.69 112 CYS A CA 1
ATOM 861 C C . CYS A 1 112 ? 12.32 -8.078 -7.102 1 98.69 112 CYS A C 1
ATOM 863 O O . CYS A 1 112 ? 12.422 -6.852 -7.145 1 98.69 112 CYS A O 1
ATOM 865 N N . PHE A 1 113 ? 13.25 -8.836 -6.543 1 98.5 113 PHE A N 1
ATOM 866 C CA . PHE A 1 113 ? 14.289 -8.242 -5.703 1 98.5 113 PHE A CA 1
ATOM 867 C C . PHE A 1 113 ? 15.531 -7.93 -6.523 1 98.5 113 PHE A C 1
ATOM 869 O O . PHE A 1 113 ? 16.344 -7.094 -6.129 1 98.5 113 PHE A O 1
ATOM 876 N N . ALA A 1 114 ? 15.688 -8.586 -7.652 1 97.5 114 ALA A N 1
ATOM 877 C CA . ALA A 1 114 ? 16.844 -8.297 -8.484 1 97.5 114 ALA A CA 1
ATOM 878 C C . ALA A 1 114 ? 16.859 -6.84 -8.93 1 97.5 114 ALA A C 1
ATOM 880 O O . ALA A 1 114 ? 15.812 -6.262 -9.219 1 97.5 114 ALA A O 1
ATOM 881 N N . PRO A 1 115 ? 18.062 -6.258 -9.039 1 95.62 115 PRO A N 1
ATOM 882 C CA . PRO A 1 115 ? 18.172 -4.867 -9.484 1 95.62 115 PRO A CA 1
ATOM 883 C C . PRO A 1 115 ? 17.641 -4.66 -10.906 1 95.62 115 PRO A C 1
ATOM 885 O O . PRO A 1 115 ? 17.703 -5.582 -11.727 1 95.62 115 PRO A O 1
ATOM 888 N N . ALA A 1 116 ? 17.203 -3.484 -11.133 1 93 116 ALA A N 1
ATOM 889 C CA . ALA A 1 116 ? 16.688 -3.154 -12.461 1 93 116 ALA A CA 1
ATOM 890 C C . ALA A 1 116 ? 17.75 -3.387 -13.523 1 93 116 ALA A C 1
ATOM 892 O O . ALA A 1 116 ? 17.438 -3.848 -14.625 1 93 116 ALA A O 1
ATOM 893 N N . ALA A 1 117 ? 18.953 -3.088 -13.219 1 94 117 ALA A N 1
ATOM 894 C CA . ALA A 1 117 ? 20.078 -3.252 -14.148 1 94 117 ALA A CA 1
ATOM 895 C C . ALA A 1 117 ? 20.219 -4.711 -14.562 1 94 117 ALA A C 1
ATOM 897 O O . ALA A 1 117 ? 20.734 -5 -15.648 1 94 117 ALA A O 1
ATOM 898 N N . ALA A 1 118 ? 19.734 -5.609 -13.773 1 93.62 118 ALA A N 1
ATOM 899 C CA . ALA A 1 118 ? 19.828 -7.039 -14.055 1 93.62 118 ALA A CA 1
ATOM 900 C C . ALA A 1 118 ? 18.5 -7.586 -14.57 1 93.62 118 ALA A C 1
ATOM 902 O O . ALA A 1 118 ? 18.281 -8.797 -14.562 1 93.62 118 ALA A O 1
ATOM 903 N N . GLY A 1 119 ? 17.625 -6.672 -14.836 1 93.12 119 GLY A N 1
ATOM 904 C CA . GLY A 1 119 ? 16.344 -7.094 -15.406 1 93.12 119 GLY A CA 1
ATOM 905 C C . GLY A 1 119 ? 15.281 -7.332 -14.352 1 93.12 119 GLY A C 1
ATOM 906 O O . GLY A 1 119 ? 14.195 -7.82 -14.664 1 93.12 119 GLY A O 1
ATOM 907 N N . GLY A 1 120 ? 15.578 -6.973 -13.125 1 96.88 120 GLY A N 1
ATOM 908 C CA . GLY A 1 120 ? 14.602 -7.137 -12.055 1 96.88 120 GLY A CA 1
ATOM 909 C C . GLY A 1 120 ? 13.742 -5.906 -11.836 1 96.88 120 GLY A C 1
ATOM 910 O O . GLY A 1 120 ? 13.766 -4.977 -12.641 1 96.88 120 GLY A O 1
ATOM 911 N N . LEU A 1 121 ? 12.969 -6 -10.805 1 98 121 LEU A N 1
ATOM 912 C CA . LEU A 1 121 ? 12.062 -4.895 -10.516 1 98 121 LEU A CA 1
ATOM 913 C C . LEU A 1 121 ? 12.688 -3.936 -9.508 1 98 121 LEU A C 1
ATOM 915 O O . LEU A 1 121 ? 12.203 -2.814 -9.328 1 98 121 LEU A O 1
ATOM 919 N N . GLY A 1 122 ? 13.75 -4.387 -8.828 1 98 122 GLY A N 1
ATOM 920 C CA . GLY A 1 122 ? 14.461 -3.514 -7.91 1 98 122 GLY A CA 1
ATOM 921 C C . GLY A 1 122 ? 13.672 -3.195 -6.656 1 98 122 GLY A C 1
ATOM 922 O O . GLY A 1 122 ? 13.852 -2.135 -6.055 1 98 122 GLY A O 1
ATOM 923 N N . LEU A 1 123 ? 12.812 -4.055 -6.238 1 98.69 123 LEU A N 1
ATOM 924 C CA . LEU A 1 123 ? 12.008 -3.838 -5.043 1 98.69 123 LEU A CA 1
ATOM 925 C C . LEU A 1 123 ? 12.82 -4.125 -3.783 1 98.69 123 LEU A C 1
ATOM 927 O O . LEU A 1 123 ? 13.805 -4.871 -3.828 1 98.69 123 LEU A O 1
ATOM 931 N N . HIS A 1 124 ? 12.445 -3.525 -2.67 1 98.69 124 HIS A N 1
ATOM 932 C CA . HIS A 1 124 ? 13.055 -3.779 -1.368 1 98.69 124 HIS A CA 1
ATOM 933 C C . HIS A 1 124 ? 12.164 -4.68 -0.514 1 98.69 124 HIS A C 1
ATOM 935 O O . HIS A 1 124 ? 12.672 -5.477 0.284 1 98.69 124 HIS A O 1
ATOM 941 N N . ARG A 1 125 ? 10.898 -4.559 -0.746 1 98.75 125 ARG A N 1
ATOM 942 C CA . ARG A 1 125 ? 9.93 -5.199 0.142 1 98.75 125 ARG A CA 1
ATOM 943 C C . ARG A 1 125 ? 8.758 -5.77 -0.646 1 98.75 125 ARG A C 1
ATOM 945 O O . ARG A 1 125 ? 8.266 -5.137 -1.584 1 98.75 125 ARG A O 1
ATOM 952 N N . LEU A 1 126 ? 8.32 -6.941 -0.264 1 98.94 126 LEU A N 1
ATOM 953 C CA . LEU A 1 126 ? 7.121 -7.586 -0.795 1 98.94 126 LEU A CA 1
ATOM 954 C C . LEU A 1 126 ? 6.16 -7.961 0.329 1 98.94 126 LEU A C 1
ATOM 956 O O . LEU A 1 126 ? 6.59 -8.422 1.391 1 98.94 126 LEU A O 1
ATOM 960 N N . GLU A 1 127 ? 4.902 -7.777 0.026 1 98.81 127 GLU A N 1
ATOM 961 C CA . GLU A 1 127 ? 3.879 -8.141 1 1 98.81 127 GLU A CA 1
ATOM 962 C C . GLU A 1 127 ? 2.904 -9.164 0.42 1 98.81 127 GLU A C 1
ATOM 964 O O . GLU A 1 127 ? 2.596 -9.125 -0.774 1 98.81 127 GLU A O 1
ATOM 969 N N . ILE A 1 128 ? 2.465 -10.031 1.242 1 98.75 128 ILE A N 1
ATOM 970 C CA . ILE A 1 128 ? 1.374 -10.961 0.971 1 98.75 128 ILE A CA 1
ATOM 971 C C . ILE A 1 128 ? 0.283 -10.797 2.027 1 98.75 128 ILE A C 1
ATOM 973 O O . ILE A 1 128 ? 0.55 -10.914 3.227 1 98.75 128 ILE A O 1
ATOM 977 N N . ASN A 1 129 ? -0.87 -10.484 1.571 1 98.62 129 ASN A N 1
ATOM 978 C CA . ASN A 1 129 ? -2.035 -10.391 2.443 1 98.62 129 ASN A CA 1
ATOM 979 C C . ASN A 1 129 ? -2.938 -11.617 2.307 1 98.62 129 ASN A C 1
ATOM 981 O O . ASN A 1 129 ? -3.41 -11.922 1.211 1 98.62 129 ASN A O 1
ATOM 985 N N . VAL A 1 130 ? -3.172 -12.281 3.424 1 98.5 130 VAL A N 1
ATOM 986 C CA . VAL A 1 130 ? -3.855 -13.57 3.383 1 98.5 130 VAL A CA 1
ATOM 987 C C . VAL A 1 130 ? -5.043 -13.555 4.344 1 98.5 130 VAL A C 1
ATOM 989 O O . VAL A 1 130 ? -4.906 -13.148 5.5 1 98.5 130 VAL A O 1
ATOM 992 N N . GLN A 1 131 ? -6.18 -13.977 3.801 1 98.19 131 GLN A N 1
ATOM 993 C CA . GLN A 1 131 ? -7.281 -14.156 4.738 1 98.19 131 GLN A CA 1
ATOM 994 C C . GLN A 1 131 ? -6.922 -15.172 5.82 1 98.19 131 GLN A C 1
ATOM 996 O O . GLN A 1 131 ? -6.332 -16.219 5.531 1 98.19 131 GLN A O 1
ATOM 1001 N N . PRO A 1 132 ? -7.305 -14.914 7.09 1 98.06 132 PRO A N 1
ATOM 1002 C CA . PRO A 1 132 ? -6.852 -15.727 8.219 1 98.06 132 PRO A CA 1
ATOM 1003 C C . PRO A 1 132 ? -7.219 -17.203 8.07 1 98.06 132 PRO A C 1
ATOM 1005 O O . PRO A 1 132 ? -6.477 -18.078 8.531 1 98.06 132 PRO A O 1
ATOM 1008 N N . GLU A 1 133 ? -8.289 -17.5 7.391 1 97.19 133 GLU A N 1
ATOM 1009 C CA . GLU A 1 133 ? -8.773 -18.875 7.277 1 97.19 133 GLU A CA 1
ATOM 1010 C C . GLU A 1 133 ? -8.07 -19.609 6.141 1 97.19 133 GLU A C 1
ATOM 1012 O O . GLU A 1 133 ? -8.242 -20.828 5.984 1 97.19 133 GLU A O 1
ATOM 1017 N N . ASN A 1 134 ? -7.332 -18.906 5.332 1 96.75 134 ASN A N 1
ATOM 1018 C CA . ASN A 1 134 ? -6.637 -19.516 4.203 1 96.75 134 ASN A CA 1
ATOM 1019 C C . ASN A 1 134 ? -5.312 -20.141 4.637 1 96.75 134 ASN A C 1
ATOM 1021 O O . ASN A 1 134 ? -4.242 -19.625 4.285 1 96.75 134 ASN A O 1
ATOM 1025 N N . GLU A 1 135 ? -5.367 -21.234 5.223 1 96.75 135 GLU A N 1
ATOM 1026 C CA . GLU A 1 135 ? -4.215 -21.906 5.82 1 96.75 135 GLU A CA 1
ATOM 1027 C C . GLU A 1 135 ? -3.164 -22.234 4.762 1 96.75 135 GLU A C 1
ATOM 1029 O O . GLU A 1 135 ? -1.963 -22.188 5.035 1 96.75 135 GLU A O 1
ATOM 1034 N N . ARG A 1 136 ? -3.604 -22.609 3.635 1 94.62 136 ARG A N 1
ATOM 1035 C CA . ARG A 1 136 ? -2.676 -22.969 2.568 1 94.62 136 ARG A CA 1
ATOM 1036 C C . ARG A 1 136 ? -1.818 -21.766 2.16 1 94.62 136 ARG A C 1
ATOM 1038 O O . ARG A 1 136 ? -0.607 -21.906 1.976 1 94.62 136 ARG A O 1
ATOM 1045 N N . SER A 1 137 ? -2.455 -20.656 2.01 1 96.75 137 SER A N 1
ATOM 1046 C CA . SER A 1 137 ? -1.71 -19.453 1.638 1 96.75 137 SER A CA 1
ATOM 1047 C C . SER A 1 137 ? -0.811 -18.984 2.777 1 96.75 137 SER A C 1
ATOM 1049 O O . SER A 1 137 ? 0.293 -18.484 2.539 1 96.75 137 SER A O 1
ATOM 1051 N N . ILE A 1 138 ? -1.264 -19.125 3.986 1 98.12 138 ILE A N 1
ATOM 1052 C CA . ILE A 1 138 ? -0.423 -18.812 5.137 1 98.12 138 ILE A CA 1
ATOM 1053 C C . ILE A 1 138 ? 0.818 -19.703 5.129 1 98.12 138 ILE A C 1
ATOM 1055 O O . ILE A 1 138 ? 1.939 -19.219 5.297 1 98.12 138 ILE A O 1
ATOM 1059 N N . ALA A 1 139 ? 0.61 -20.969 4.918 1 97.69 139 ALA A N 1
ATOM 1060 C CA . ALA A 1 139 ? 1.726 -21.906 4.852 1 97.69 139 ALA A CA 1
ATOM 1061 C C . ALA A 1 139 ? 2.695 -21.547 3.734 1 97.69 139 ALA A C 1
ATOM 1063 O O . ALA A 1 139 ? 3.914 -21.641 3.902 1 97.69 139 ALA A O 1
ATOM 1064 N N . MET A 1 140 ? 2.168 -21.125 2.596 1 97.44 140 MET A N 1
ATOM 1065 C CA . MET A 1 140 ? 2.988 -20.688 1.468 1 97.44 140 MET A CA 1
ATOM 1066 C C . MET A 1 140 ? 3.852 -19.5 1.85 1 97.44 140 MET A C 1
ATOM 1068 O O . MET A 1 140 ? 5.062 -19.5 1.612 1 97.44 140 MET A O 1
ATOM 1072 N N . ALA A 1 141 ? 3.268 -18.469 2.416 1 98.19 141 ALA A N 1
ATOM 1073 C CA . ALA A 1 141 ? 3.998 -17.281 2.836 1 98.19 141 ALA A CA 1
ATOM 1074 C C . ALA A 1 141 ? 5.133 -17.641 3.789 1 98.19 141 ALA A C 1
ATOM 1076 O O . ALA A 1 141 ? 6.27 -17.188 3.611 1 98.19 141 ALA A O 1
ATOM 1077 N N . LYS A 1 142 ? 4.816 -18.469 4.715 1 97.94 142 LYS A N 1
ATOM 1078 C CA . LYS A 1 142 ? 5.812 -18.875 5.699 1 97.94 142 LYS A CA 1
ATOM 1079 C C . LYS A 1 142 ? 6.926 -19.688 5.047 1 97.94 142 LYS A C 1
ATOM 1081 O O . LYS A 1 142 ? 8.109 -19.484 5.336 1 97.94 142 LYS A O 1
ATOM 1086 N N . ARG A 1 143 ? 6.543 -20.594 4.172 1 96.38 143 ARG A N 1
ATOM 1087 C CA . ARG A 1 143 ? 7.512 -21.422 3.459 1 96.38 143 ARG A CA 1
ATOM 1088 C C . ARG A 1 143 ? 8.477 -20.562 2.654 1 96.38 143 ARG A C 1
ATOM 1090 O O . ARG A 1 143 ? 9.664 -20.875 2.549 1 96.38 143 ARG A O 1
ATOM 1097 N N . LEU A 1 144 ? 8.016 -19.516 2.168 1 97.25 144 LEU A N 1
ATOM 1098 C CA . LEU A 1 144 ? 8.82 -18.625 1.342 1 97.25 144 LEU A CA 1
ATOM 1099 C C . LEU A 1 144 ? 9.648 -17.672 2.207 1 97.25 144 LEU A C 1
ATOM 1101 O O . LEU A 1 144 ? 10.453 -16.906 1.69 1 97.25 144 LEU A O 1
ATOM 1105 N N . GLY A 1 145 ? 9.383 -17.625 3.502 1 97.75 145 GLY A N 1
ATOM 1106 C CA . GLY A 1 145 ? 10.203 -16.844 4.414 1 97.75 145 GLY A CA 1
ATOM 1107 C C . GLY A 1 145 ? 9.57 -15.516 4.785 1 97.75 145 GLY A C 1
ATOM 1108 O O . GLY A 1 145 ? 10.211 -14.672 5.414 1 97.75 145 GLY A O 1
ATOM 1109 N N . PHE A 1 146 ? 8.328 -15.359 4.434 1 98.69 146 PHE A N 1
ATOM 1110 C CA . PHE A 1 146 ? 7.656 -14.117 4.801 1 98.69 146 PHE A CA 1
ATOM 1111 C C . PHE A 1 146 ? 7.363 -14.078 6.293 1 98.69 146 PHE A C 1
ATOM 1113 O O . PHE A 1 146 ? 6.875 -15.062 6.863 1 98.69 146 PHE A O 1
ATOM 1120 N N . ARG A 1 147 ? 7.613 -12.938 6.844 1 98.31 147 ARG A N 1
ATOM 1121 C CA . ARG A 1 147 ? 7.348 -12.727 8.266 1 98.31 147 ARG A CA 1
ATOM 1122 C C . ARG A 1 147 ? 5.938 -12.195 8.484 1 98.31 147 ARG A C 1
ATOM 1124 O O . ARG A 1 147 ? 5.438 -11.391 7.691 1 98.31 147 ARG A O 1
ATOM 1131 N N . HIS A 1 148 ? 5.367 -12.57 9.547 1 98.56 148 HIS 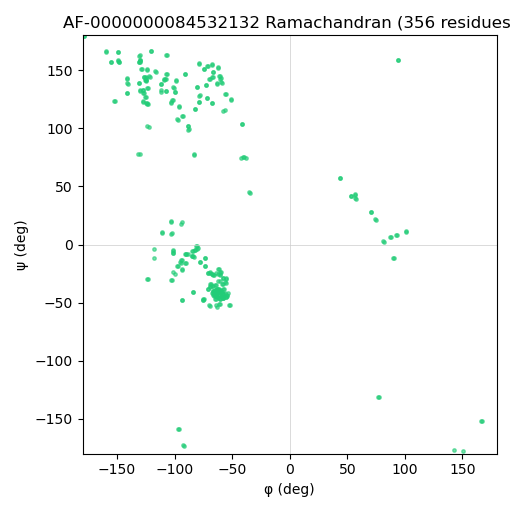A N 1
ATOM 1132 C CA . HIS A 1 148 ? 4.074 -12.016 9.93 1 98.56 148 HIS A CA 1
ATOM 1133 C C . HIS A 1 148 ? 4.23 -10.625 10.531 1 98.56 148 HIS A C 1
ATOM 1135 O O . HIS A 1 148 ? 5.023 -10.43 11.461 1 98.56 148 HIS A O 1
ATOM 1141 N N . GLU A 1 149 ? 3.479 -9.672 10.023 1 98.56 149 GLU A N 1
ATOM 1142 C CA . GLU A 1 149 ? 3.672 -8.305 10.5 1 98.56 149 GLU A CA 1
ATOM 1143 C C . GLU A 1 149 ? 2.414 -7.773 11.18 1 98.56 149 GLU A C 1
ATOM 1145 O O . GLU A 1 149 ? 2.441 -6.707 11.797 1 98.56 149 GLU A O 1
ATOM 1150 N N . GLY A 1 150 ? 1.319 -8.523 11.016 1 97.88 150 GLY A N 1
ATOM 1151 C CA . GLY A 1 150 ? 0.142 -8.07 11.742 1 97.88 150 GLY A CA 1
ATOM 1152 C C . GLY A 1 150 ? -1.159 -8.422 11.047 1 97.88 150 GLY A C 1
ATOM 1153 O O . GLY A 1 150 ? -1.156 -9.125 10.031 1 97.88 150 GLY A O 1
ATOM 1154 N N . TYR A 1 151 ? -2.18 -7.984 11.656 1 98.31 151 TYR A N 1
ATOM 1155 C CA . TYR A 1 151 ? -3.559 -8.227 11.258 1 98.31 151 TYR A CA 1
ATOM 1156 C C . TYR A 1 151 ? -4.219 -6.938 10.773 1 98.31 151 TYR A C 1
ATOM 1158 O O . TYR A 1 151 ? -4.051 -5.879 11.383 1 98.31 151 TYR A O 1
ATOM 1166 N N . THR A 1 152 ? -4.871 -6.98 9.625 1 98.38 152 THR A N 1
ATOM 1167 C CA . THR A 1 152 ? -5.527 -5.828 9.016 1 98.38 152 THR A CA 1
ATOM 1168 C C . THR A 1 152 ? -7.012 -6.102 8.797 1 98.38 152 THR A C 1
ATOM 1170 O O . THR A 1 152 ? -7.391 -6.73 7.809 1 98.38 152 THR A O 1
ATOM 1173 N N . PRO A 1 153 ? -7.852 -5.602 9.641 1 98.25 153 PRO A N 1
ATOM 1174 C CA . PRO A 1 153 ? -9.289 -5.82 9.469 1 98.25 153 PRO A CA 1
ATOM 1175 C C . PRO A 1 153 ? -9.859 -5.07 8.266 1 98.25 153 PRO A C 1
ATOM 1177 O O . PRO A 1 153 ? -9.414 -3.959 7.961 1 98.25 153 PRO A O 1
ATOM 1180 N N . ARG A 1 154 ? -10.797 -5.691 7.559 1 98.25 154 ARG A N 1
ATOM 1181 C CA . ARG A 1 154 ? -11.57 -5.094 6.473 1 98.25 154 ARG A CA 1
ATOM 1182 C C . ARG A 1 154 ? -10.648 -4.547 5.387 1 98.25 154 ARG A C 1
ATOM 1184 O O . ARG A 1 154 ? -10.828 -3.416 4.926 1 98.25 154 ARG A O 1
ATOM 1191 N N . MET A 1 155 ? -9.688 -5.234 5.047 1 98.38 155 MET A N 1
ATOM 1192 C CA . MET A 1 155 ? -8.648 -4.746 4.148 1 98.38 155 MET A CA 1
ATOM 1193 C C . MET A 1 155 ? -9.141 -4.715 2.705 1 98.38 155 MET A C 1
ATOM 1195 O O . MET A 1 155 ? -9 -3.705 2.016 1 98.38 155 MET A O 1
ATOM 1199 N N . LEU A 1 156 ? -9.75 -5.773 2.23 1 98.19 156 LEU A N 1
ATOM 1200 C CA . LEU A 1 156 ? -10.117 -5.914 0.827 1 98.19 156 LEU A CA 1
ATOM 1201 C C . LEU A 1 156 ? -11.602 -6.25 0.683 1 98.19 156 LEU A C 1
ATOM 1203 O O . LEU A 1 156 ? -12.141 -7.031 1.466 1 98.19 156 LEU A O 1
ATOM 1207 N N . TYR A 1 157 ? -12.156 -5.699 -0.358 1 97.56 157 TYR A N 1
ATOM 1208 C CA . TYR A 1 157 ? -13.547 -6.023 -0.68 1 97.56 157 TYR A CA 1
ATOM 1209 C C . TYR A 1 157 ? -13.625 -7.258 -1.572 1 97.56 157 TYR A C 1
ATOM 1211 O O . TYR A 1 157 ? -13.391 -7.172 -2.781 1 97.56 157 TYR A O 1
ATOM 1219 N N . LEU A 1 158 ? -13.891 -8.391 -1.013 1 95.69 158 LEU A N 1
ATOM 1220 C CA . LEU A 1 158 ? -13.961 -9.695 -1.667 1 95.69 158 LEU A CA 1
ATOM 1221 C C . LEU A 1 158 ? -15.258 -10.406 -1.3 1 95.69 158 LEU A C 1
ATOM 1223 O O . LEU A 1 158 ? -15.641 -10.453 -0.128 1 95.69 158 LEU A O 1
ATOM 1227 N N . GLN A 1 159 ? -15.938 -10.945 -2.344 1 92 159 GLN A N 1
ATOM 1228 C CA . GLN A 1 159 ? -17.172 -11.68 -2.131 1 92 159 GLN A CA 1
ATOM 1229 C C . GLN A 1 159 ? -18.203 -10.82 -1.403 1 92 159 GLN A C 1
ATOM 1231 O O . GLN A 1 159 ? -18.766 -11.234 -0.388 1 92 159 GLN A O 1
ATOM 1236 N N . ASP A 1 160 ? -18.266 -9.594 -1.754 1 93.94 160 ASP A N 1
ATOM 1237 C CA . ASP A 1 160 ? -19.281 -8.617 -1.407 1 93.94 160 ASP A CA 1
ATOM 1238 C C . ASP A 1 160 ? -19.141 -8.156 0.043 1 93.94 160 ASP A C 1
ATOM 1240 O O . ASP A 1 160 ? -20.125 -7.77 0.677 1 93.94 160 ASP A O 1
ATOM 1244 N N . ASP A 1 161 ? -17.984 -8.32 0.564 1 96.5 161 ASP A N 1
ATOM 1245 C CA . ASP A 1 161 ? -17.719 -7.836 1.919 1 96.5 161 ASP A CA 1
ATOM 1246 C C . ASP A 1 161 ? -16.266 -7.422 2.088 1 96.5 161 ASP A C 1
ATOM 1248 O O . ASP A 1 161 ? -15.398 -7.844 1.315 1 96.5 161 ASP A O 1
ATOM 1252 N N . TRP A 1 162 ? -16.047 -6.598 3.055 1 97.88 162 TRP A N 1
ATOM 1253 C CA . TRP A 1 162 ? -14.68 -6.266 3.443 1 97.88 162 TRP A CA 1
ATOM 1254 C C . TRP A 1 162 ? -14.07 -7.371 4.301 1 97.88 162 TRP A C 1
ATOM 1256 O O . TRP A 1 162 ? -14.594 -7.695 5.367 1 97.88 162 TRP A O 1
ATOM 1266 N N . ARG A 1 163 ? -12.961 -7.91 3.869 1 98.25 163 ARG A N 1
ATOM 1267 C CA . ARG A 1 163 ? -12.367 -9.086 4.496 1 98.25 163 ARG A CA 1
ATOM 1268 C C . ARG A 1 163 ? -11.086 -8.727 5.234 1 98.25 163 ARG A C 1
ATOM 1270 O O . ARG A 1 163 ? -10.289 -7.922 4.75 1 98.25 163 ARG A O 1
ATOM 1277 N N . ASP A 1 164 ? -10.945 -9.414 6.379 1 98.5 164 ASP A N 1
ATOM 1278 C CA . ASP A 1 164 ? -9.727 -9.289 7.168 1 98.5 164 ASP A CA 1
ATOM 1279 C C . ASP A 1 164 ? -8.57 -10.031 6.52 1 98.5 164 ASP A C 1
ATOM 1281 O O . ASP A 1 164 ? -8.773 -11.047 5.848 1 98.5 164 ASP A O 1
ATOM 1285 N N . HIS A 1 165 ? -7.355 -9.508 6.785 1 98.69 165 HIS A N 1
ATOM 1286 C CA . HIS A 1 165 ? -6.176 -10.188 6.27 1 98.69 165 HIS A CA 1
ATOM 1287 C C . HIS A 1 165 ? -5.031 -10.148 7.277 1 98.69 165 HIS A C 1
ATOM 1289 O O . HIS A 1 165 ? -4.875 -9.164 8.008 1 98.69 165 HIS A O 1
ATOM 1295 N N . GLU A 1 166 ? -4.328 -11.242 7.305 1 98.69 166 GLU A N 1
ATOM 1296 C CA . GLU A 1 166 ? -2.99 -11.266 7.887 1 98.69 166 GLU A CA 1
ATOM 1297 C C . GLU A 1 166 ? -1.952 -10.727 6.906 1 98.69 166 GLU A C 1
ATOM 1299 O O . GLU A 1 166 ? -1.981 -11.055 5.719 1 98.69 166 GLU A O 1
ATOM 1304 N N . ARG A 1 167 ? -1.091 -9.898 7.41 1 98.56 167 ARG A N 1
ATOM 1305 C CA . ARG A 1 167 ? -0.062 -9.305 6.566 1 98.56 167 ARG A CA 1
ATOM 1306 C C . ARG A 1 167 ? 1.283 -9.992 6.77 1 98.56 167 ARG A C 1
ATOM 1308 O O . ARG A 1 167 ? 1.778 -10.07 7.898 1 98.56 167 ARG A O 1
ATOM 1315 N N . PHE A 1 168 ? 1.871 -10.477 5.719 1 98.81 168 PHE A N 1
ATOM 1316 C CA . PHE A 1 168 ? 3.219 -11.031 5.688 1 98.81 168 PHE A CA 1
ATOM 1317 C C . PHE A 1 168 ? 4.121 -10.203 4.777 1 98.81 168 PHE A C 1
ATOM 1319 O O . PHE A 1 168 ? 3.664 -9.641 3.781 1 98.81 168 PHE A O 1
ATOM 1326 N N . ALA A 1 169 ? 5.406 -10.188 5.152 1 98.88 169 ALA A N 1
ATOM 1327 C CA . ALA A 1 169 ? 6.312 -9.398 4.32 1 98.88 169 ALA A CA 1
ATOM 1328 C C . ALA A 1 169 ? 7.711 -10.008 4.297 1 98.88 169 ALA A C 1
ATOM 1330 O O . ALA A 1 169 ? 8.078 -10.766 5.199 1 98.88 169 ALA A O 1
ATOM 1331 N N . LEU A 1 170 ? 8.406 -9.711 3.326 1 98.75 170 LEU A N 1
ATOM 1332 C CA . LEU A 1 170 ? 9.781 -10.125 3.072 1 98.75 170 LEU A CA 1
ATOM 1333 C C . LEU A 1 170 ? 10.586 -8.992 2.453 1 98.75 170 LEU A C 1
ATOM 1335 O O . LEU A 1 170 ? 10.109 -8.312 1.541 1 98.75 170 LEU A O 1
ATOM 1339 N N . THR A 1 171 ? 11.789 -8.727 3.033 1 98.62 171 THR A N 1
ATOM 1340 C CA . THR A 1 171 ? 12.633 -7.676 2.457 1 98.62 171 THR A CA 1
ATOM 1341 C C . THR A 1 171 ? 13.828 -8.281 1.728 1 98.62 171 THR A C 1
ATOM 1343 O O . THR A 1 171 ? 14.141 -9.461 1.917 1 98.62 171 THR A O 1
ATOM 1346 N N . ALA A 1 172 ? 14.422 -7.461 0.909 1 97.56 172 ALA A N 1
ATOM 1347 C CA . ALA A 1 172 ? 15.531 -7.902 0.058 1 97.56 172 ALA A CA 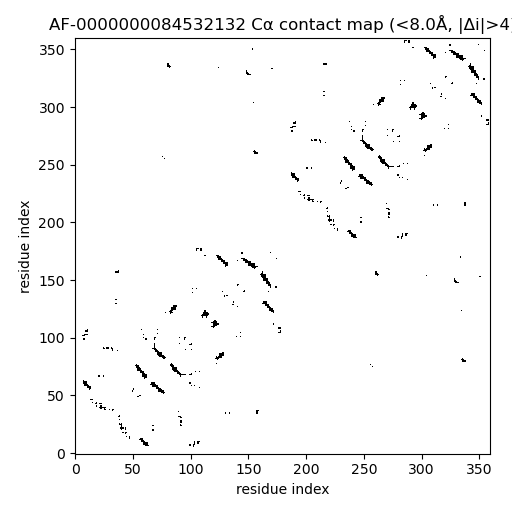1
ATOM 1348 C C . ALA A 1 172 ? 16.656 -8.516 0.889 1 97.56 172 ALA A C 1
ATOM 1350 O O . ALA A 1 172 ? 17.297 -9.469 0.457 1 97.56 172 ALA A O 1
ATOM 1351 N N . GLU A 1 173 ? 16.906 -8.055 2.135 1 96.38 173 GLU A N 1
ATOM 1352 C CA . GLU A 1 173 ? 17.953 -8.562 3.01 1 96.38 173 GLU A CA 1
ATOM 1353 C C . GLU A 1 173 ? 17.656 -9.992 3.459 1 96.38 173 GLU A C 1
ATOM 1355 O O . GLU A 1 173 ? 18.578 -10.75 3.781 1 96.38 173 GLU A O 1
ATOM 1360 N N . GLU A 1 174 ? 16.438 -10.297 3.453 1 97.19 174 GLU A N 1
ATOM 1361 C CA . GLU A 1 174 ? 16.016 -11.586 3.992 1 97.19 174 GLU A CA 1
ATOM 1362 C C . GLU A 1 174 ? 15.914 -12.641 2.893 1 97.19 174 GLU A C 1
ATOM 1364 O O . GLU A 1 174 ? 15.766 -13.828 3.178 1 97.19 174 GLU A O 1
ATOM 1369 N N . TRP A 1 175 ? 15.938 -12.188 1.652 1 95.94 175 TRP A N 1
ATOM 1370 C CA . TRP A 1 175 ? 15.781 -13.109 0.533 1 95.94 175 TRP A CA 1
ATOM 1371 C C . TRP A 1 175 ? 17.125 -13.594 0.023 1 95.94 175 TRP A C 1
ATOM 1373 O O . TRP A 1 175 ? 17.859 -12.836 -0.623 1 95.94 175 TRP A O 1
ATOM 1383 N N . PRO A 1 176 ? 17.484 -14.859 0.218 1 88 176 PRO A N 1
ATOM 1384 C CA . PRO A 1 176 ? 18.797 -15.375 -0.186 1 88 176 PRO A CA 1
ATOM 1385 C C . PRO A 1 176 ? 18.875 -15.695 -1.678 1 88 176 PRO A C 1
ATOM 1387 O O . PRO A 1 176 ? 19.969 -15.953 -2.203 1 88 176 PRO A O 1
ATOM 1390 N N . GLY A 1 177 ? 17.844 -15.562 -2.391 1 82.75 177 GLY A N 1
ATOM 1391 C CA . GLY A 1 177 ? 17.797 -16 -3.777 1 82.75 177 GLY A CA 1
ATOM 1392 C C . GLY A 1 177 ? 17.234 -17.406 -3.938 1 82.75 177 GLY A C 1
ATOM 1393 O O . GLY A 1 177 ? 17.094 -18.141 -2.957 1 82.75 177 GLY A O 1
ATOM 1394 N N . SER A 1 178 ? 16.766 -17.719 -5.082 1 72.19 178 SER A N 1
ATOM 1395 C CA . SER A 1 178 ? 16.094 -19 -5.336 1 72.19 178 SER A CA 1
ATOM 1396 C C . SER A 1 178 ? 17.047 -20.172 -5.102 1 72.19 178 SER A C 1
ATOM 1398 O O . SER A 1 178 ? 16.609 -21.297 -4.852 1 72.19 178 SER A O 1
ATOM 1400 N N . GLY A 1 179 ? 18.281 -19.906 -5.156 1 59.31 179 GLY A N 1
ATOM 1401 C CA . GLY A 1 179 ? 19.219 -20.984 -4.871 1 59.31 179 GLY A CA 1
ATOM 1402 C C . GLY A 1 179 ? 19.484 -21.156 -3.389 1 59.31 179 GLY A C 1
ATOM 1403 O O . GLY A 1 179 ? 20.219 -22.062 -2.99 1 59.31 179 GLY A O 1
ATOM 1404 N N . GLY A 1 180 ? 18.984 -20.328 -2.549 1 50.84 180 GLY A N 1
ATOM 1405 C CA . GLY A 1 180 ? 19.328 -20.422 -1.139 1 50.84 180 GLY A CA 1
ATOM 1406 C C . GLY A 1 180 ? 18.312 -21.219 -0.329 1 50.84 180 GLY A C 1
ATOM 1407 O O . GLY A 1 180 ? 17.203 -21.469 -0.785 1 50.84 180 GLY A O 1
ATOM 1408 N N . MET B 1 1 ? -25.609 24.344 25.641 1 31.52 1 MET B N 1
ATOM 1409 C CA . MET B 1 1 ? -25.062 25.125 24.531 1 31.52 1 MET B CA 1
ATOM 1410 C C . MET B 1 1 ? -23.875 24.406 23.891 1 31.52 1 MET B C 1
ATOM 1412 O O . MET B 1 1 ? -22.844 24.219 24.531 1 31.52 1 MET B O 1
ATOM 1416 N N . SER B 1 2 ? -23.953 23.25 23.219 1 37.69 2 SER B N 1
ATOM 1417 C CA . SER B 1 2 ? -22.922 22.406 22.625 1 37.69 2 SER B CA 1
ATOM 1418 C C . SER B 1 2 ? -21.859 23.234 21.938 1 37.69 2 SER B C 1
ATOM 1420 O O . SER B 1 2 ? -22.156 24.062 21.062 1 37.69 2 SER B O 1
ATOM 1422 N N . ASP B 1 3 ? -20.906 23.922 22.547 1 38.28 3 ASP B N 1
ATOM 1423 C CA . ASP B 1 3 ? -20 24.938 22.047 1 38.28 3 ASP B CA 1
ATOM 1424 C C . ASP B 1 3 ? -19.5 24.594 20.641 1 38.28 3 ASP B C 1
ATOM 1426 O O . ASP B 1 3 ? -18.797 23.594 20.453 1 38.28 3 ASP B O 1
ATOM 1430 N N . ASP B 1 4 ? -20.219 24.719 19.609 1 46.81 4 ASP B N 1
ATOM 1431 C CA . ASP B 1 4 ? -19.938 24.656 18.188 1 46.81 4 ASP B CA 1
ATOM 1432 C C . ASP B 1 4 ? -18.547 25.219 17.875 1 46.81 4 ASP B C 1
ATOM 1434 O O . ASP B 1 4 ? -18.391 26.438 17.688 1 46.81 4 ASP B O 1
ATOM 1438 N N . VAL B 1 5 ? -17.562 24.859 18.656 1 58.5 5 VAL B N 1
ATOM 1439 C CA . VAL B 1 5 ? -16.219 25.391 18.469 1 58.5 5 VAL B CA 1
ATOM 1440 C C . VAL B 1 5 ? -15.891 25.438 16.984 1 58.5 5 VAL B C 1
ATOM 1442 O O . VAL B 1 5 ? -15.984 24.438 16.281 1 58.5 5 VAL B O 1
ATOM 1445 N N . ALA B 1 6 ? -15.922 26.594 16.344 1 77.31 6 ALA B N 1
ATOM 1446 C CA . ALA B 1 6 ? -15.641 26.922 14.953 1 77.31 6 ALA B CA 1
ATOM 1447 C C . ALA B 1 6 ? -14.289 26.344 14.516 1 77.31 6 ALA B C 1
ATOM 1449 O O . ALA B 1 6 ? -13.32 26.375 15.281 1 77.31 6 ALA B O 1
ATOM 1450 N N . VAL B 1 7 ? -14.211 25.547 13.461 1 86.19 7 VAL B N 1
ATOM 1451 C CA . VAL B 1 7 ? -12.992 25.047 12.844 1 86.19 7 VAL B CA 1
ATOM 1452 C C . VAL B 1 7 ? -12.102 26.219 12.438 1 86.19 7 VAL B C 1
ATOM 1454 O O . VAL B 1 7 ? -12.531 27.109 11.703 1 86.19 7 VAL B O 1
ATOM 1457 N N . ARG B 1 8 ? -10.938 26.328 13.039 1 96.19 8 ARG B N 1
ATOM 1458 C CA . ARG B 1 8 ? -10.039 27.469 12.898 1 96.19 8 ARG B CA 1
ATOM 1459 C C . ARG B 1 8 ? -9.203 27.375 11.625 1 96.19 8 ARG B C 1
ATOM 1461 O O . ARG B 1 8 ? -8.453 28.281 11.297 1 96.19 8 ARG B O 1
ATOM 1468 N N . VAL B 1 9 ? -9.438 26.203 10.852 1 98.12 9 VAL B N 1
ATOM 1469 C CA . VAL B 1 9 ? -8.578 26 9.695 1 98.12 9 VAL B CA 1
ATOM 1470 C C . VAL B 1 9 ? -9.43 25.688 8.461 1 98.12 9 VAL B C 1
ATOM 1472 O O . VAL B 1 9 ? -10.625 25.422 8.586 1 98.12 9 VAL B O 1
ATOM 1475 N N . MET B 1 10 ? -8.805 25.828 7.293 1 98.25 10 MET B N 1
ATOM 1476 C CA . MET B 1 10 ? -9.359 25.375 6.023 1 98.25 10 MET B CA 1
ATOM 1477 C C . MET B 1 10 ? -8.336 24.547 5.246 1 98.25 10 MET B C 1
ATOM 1479 O O . MET B 1 10 ? -7.133 24.641 5.504 1 98.25 10 MET B O 1
ATOM 1483 N N . ILE B 1 11 ? -8.852 23.719 4.348 1 98.44 11 ILE B N 1
ATOM 1484 C CA . ILE B 1 11 ? -7.945 22.938 3.518 1 98.44 11 ILE B CA 1
ATOM 1485 C C . ILE B 1 11 ? -8.242 23.203 2.041 1 98.44 11 ILE B C 1
ATOM 1487 O O . ILE B 1 11 ? -9.383 23.469 1.671 1 98.44 11 ILE B O 1
ATOM 1491 N N . ARG B 1 12 ? -7.242 23.094 1.231 1 98.38 12 ARG B N 1
ATOM 1492 C CA . ARG B 1 12 ? -7.414 23.109 -0.218 1 98.38 12 ARG B CA 1
ATOM 1493 C C . ARG B 1 12 ? -6.207 22.484 -0.913 1 98.38 12 ARG B C 1
ATOM 1495 O O . ARG B 1 12 ? -5.16 22.281 -0.293 1 98.38 12 ARG B O 1
ATOM 1502 N N . ALA B 1 13 ? -6.422 22.203 -2.182 1 98.56 13 ALA B N 1
ATOM 1503 C CA . ALA B 1 13 ? -5.312 21.734 -3.012 1 98.56 13 ALA B CA 1
ATOM 1504 C C . ALA B 1 13 ? -4.273 22.844 -3.199 1 98.56 13 ALA B C 1
ATOM 1506 O O . ALA B 1 13 ? -4.617 24.031 -3.219 1 98.56 13 ALA B O 1
ATOM 1507 N N . PRO B 1 14 ? -3.031 22.469 -3.328 1 98.75 14 PRO B N 1
ATOM 1508 C CA . PRO B 1 14 ? -2.01 23.484 -3.609 1 98.75 14 PRO B CA 1
ATOM 1509 C C . PRO B 1 14 ? -2.168 24.109 -4.992 1 98.75 14 PRO B C 1
ATOM 1511 O O . PRO B 1 14 ? -2.734 23.484 -5.895 1 98.75 14 PRO B O 1
ATOM 1514 N N . ARG B 1 15 ? -1.67 25.281 -5.09 1 98.56 15 ARG B N 1
ATOM 1515 C CA . ARG B 1 15 ? -1.629 26.062 -6.328 1 98.56 15 ARG B CA 1
ATOM 1516 C C . ARG B 1 15 ? -0.23 26.609 -6.582 1 98.56 15 ARG B C 1
ATOM 1518 O O . ARG B 1 15 ? 0.577 26.719 -5.656 1 98.56 15 ARG B O 1
ATOM 1525 N N . PRO B 1 16 ? 0.007 26.938 -7.832 1 98.19 16 PRO B N 1
ATOM 1526 C CA . PRO B 1 16 ? 1.333 27.469 -8.141 1 98.19 16 PRO B CA 1
ATOM 1527 C C . PRO B 1 16 ? 1.692 28.688 -7.281 1 98.19 16 PRO B C 1
ATOM 1529 O O . PRO B 1 16 ? 2.857 28.859 -6.914 1 98.19 16 PRO B O 1
ATOM 1532 N N . GLU B 1 17 ? 0.768 29.422 -6.875 1 98.25 17 GLU B N 1
ATOM 1533 C CA . GLU B 1 17 ? 0.993 30.656 -6.109 1 98.25 17 GLU B CA 1
ATOM 1534 C C . GLU B 1 17 ? 1.419 30.344 -4.68 1 98.25 17 GLU B C 1
ATOM 1536 O O . GLU B 1 17 ? 1.875 31.219 -3.953 1 98.25 17 GLU B O 1
ATOM 1541 N N . ASP B 1 18 ? 1.306 29.109 -4.254 1 98.62 18 ASP B N 1
ATOM 1542 C CA . ASP B 1 18 ? 1.661 28.734 -2.891 1 98.62 18 ASP B CA 1
ATOM 1543 C C . ASP B 1 18 ? 3.166 28.516 -2.76 1 98.62 18 ASP B C 1
ATOM 1545 O O . ASP B 1 18 ? 3.668 28.266 -1.66 1 98.62 18 ASP B O 1
ATOM 1549 N N . LYS B 1 19 ? 3.852 28.594 -3.875 1 98.44 19 LYS B N 1
ATOM 1550 C CA . LYS B 1 19 ? 5.266 28.234 -3.902 1 98.44 19 LYS B CA 1
ATOM 1551 C C . LYS B 1 19 ? 6.043 28.969 -2.82 1 98.44 19 LYS B C 1
ATOM 1553 O O . LYS B 1 19 ? 6.734 28.344 -2.008 1 98.44 19 LYS B O 1
ATOM 1558 N N . ALA B 1 20 ? 5.938 30.25 -2.734 1 98.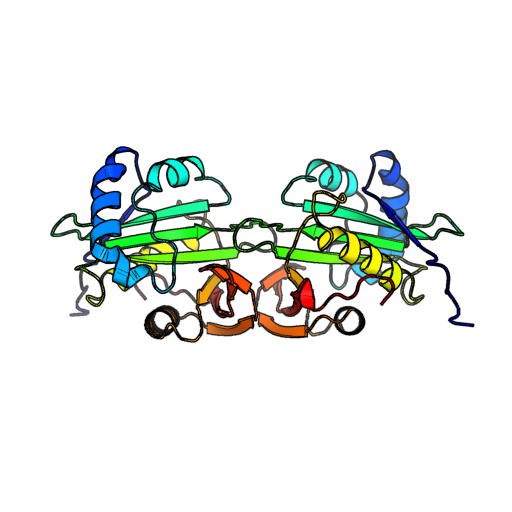25 20 ALA B N 1
ATOM 1559 C CA . ALA B 1 20 ? 6.734 31.062 -1.812 1 98.25 20 ALA B CA 1
ATOM 1560 C C . ALA B 1 20 ? 6.309 30.812 -0.367 1 98.25 20 ALA B C 1
ATOM 1562 O O . ALA B 1 20 ? 7.141 30.516 0.49 1 98.25 20 ALA B O 1
ATOM 1563 N N . PRO B 1 21 ? 5.039 30.938 -0.076 1 98.31 21 PRO B N 1
ATOM 1564 C CA . PRO B 1 21 ? 4.66 30.688 1.317 1 98.31 21 PRO B CA 1
ATOM 1565 C C . PRO B 1 21 ? 4.988 29.266 1.772 1 98.31 21 PRO B C 1
ATOM 1567 O O . PRO B 1 21 ? 5.312 29.047 2.941 1 98.31 21 PRO B O 1
ATOM 1570 N N . TYR B 1 22 ? 4.938 28.344 0.92 1 98.69 22 TYR B N 1
ATOM 1571 C CA . TYR B 1 22 ? 5.312 26.969 1.234 1 98.69 22 TYR B CA 1
ATOM 1572 C C . TYR B 1 22 ? 6.793 26.875 1.598 1 98.69 22 TYR B C 1
ATOM 1574 O O . TYR B 1 22 ? 7.148 26.328 2.639 1 98.69 22 TYR B O 1
ATOM 1582 N N . ALA B 1 23 ? 7.57 27.406 0.73 1 98.81 23 ALA B N 1
ATOM 1583 C CA . ALA B 1 23 ? 9.016 27.375 0.967 1 98.81 23 ALA B CA 1
ATOM 1584 C C . ALA B 1 23 ? 9.359 28.016 2.311 1 98.81 23 ALA B C 1
ATOM 1586 O O . ALA B 1 23 ? 10.188 27.484 3.057 1 98.81 23 ALA B O 1
ATOM 1587 N N . GLU B 1 24 ? 8.711 29.094 2.607 1 98.62 24 GLU B N 1
ATOM 1588 C CA . GLU B 1 24 ? 8.961 29.797 3.859 1 98.62 24 GLU B CA 1
ATOM 1589 C C . GLU B 1 24 ? 8.562 28.938 5.062 1 98.62 24 GLU B C 1
ATOM 1591 O O . GLU B 1 24 ? 9.32 28.844 6.031 1 98.62 24 GLU B O 1
ATOM 1596 N N . ALA B 1 25 ? 7.426 28.359 5.02 1 98.56 25 ALA B N 1
ATOM 1597 C CA . ALA B 1 25 ? 6.941 27.531 6.109 1 98.56 25 ALA B CA 1
ATOM 1598 C C . ALA B 1 25 ? 7.867 26.328 6.336 1 98.56 25 ALA B C 1
ATOM 1600 O O . ALA B 1 25 ? 8.195 26 7.477 1 98.56 25 ALA B O 1
ATOM 1601 N N . VAL B 1 26 ? 8.273 25.703 5.227 1 98.62 26 VAL B N 1
ATOM 1602 C CA . VAL B 1 26 ? 9.148 24.531 5.309 1 98.62 26 VAL B CA 1
ATOM 1603 C C . VAL B 1 26 ? 10.492 24.938 5.898 1 98.62 26 VAL B C 1
ATOM 1605 O O . VAL B 1 26 ? 11.016 24.266 6.789 1 98.62 26 VAL B O 1
ATOM 1608 N N . ARG B 1 27 ? 11.016 26.047 5.445 1 98.5 27 ARG B N 1
ATOM 1609 C CA . ARG B 1 27 ? 12.305 26.5 5.953 1 98.5 27 ARG B CA 1
ATOM 1610 C C . ARG B 1 27 ? 12.219 26.828 7.441 1 98.5 27 ARG B C 1
ATOM 1612 O O . ARG B 1 27 ? 13.094 26.438 8.219 1 98.5 27 ARG B O 1
ATOM 1619 N N . ARG B 1 28 ? 11.203 27.469 7.828 1 98.12 28 ARG B N 1
ATOM 1620 C CA . ARG B 1 28 ? 11.008 27.859 9.219 1 98.12 28 ARG B CA 1
ATOM 1621 C C . ARG B 1 28 ? 10.867 26.641 10.117 1 98.12 28 ARG B C 1
ATOM 1623 O O . ARG B 1 28 ? 11.211 26.672 11.297 1 98.12 28 ARG B O 1
ATOM 1630 N N . SER B 1 29 ? 10.453 25.578 9.516 1 98.38 29 SER B N 1
ATOM 1631 C CA . SER B 1 29 ? 10.125 24.391 10.297 1 98.38 29 SER B CA 1
ATOM 1632 C C . SER B 1 29 ? 11.117 23.281 10.047 1 98.38 29 SER B C 1
ATOM 1634 O O . SER B 1 29 ? 10.867 22.125 10.398 1 98.38 29 SER B O 1
ATOM 1636 N N . ALA B 1 30 ? 12.195 23.469 9.391 1 97.94 30 ALA B N 1
ATOM 1637 C CA . ALA B 1 30 ? 13.125 22.469 8.883 1 97.94 30 ALA B CA 1
ATOM 1638 C C . ALA B 1 30 ? 13.594 21.547 10.008 1 97.94 30 ALA B C 1
ATOM 1640 O O . ALA B 1 30 ? 13.602 20.312 9.852 1 97.94 30 ALA B O 1
ATOM 1641 N N . ASP B 1 31 ? 13.922 22.031 11.141 1 96.31 31 ASP B N 1
ATOM 1642 C CA . ASP B 1 31 ? 14.414 21.219 12.25 1 96.31 31 ASP B CA 1
ATOM 1643 C C . ASP B 1 31 ? 13.289 20.359 12.844 1 96.31 31 ASP B C 1
ATOM 1645 O O . ASP B 1 31 ? 13.516 19.219 13.234 1 96.31 31 ASP B O 1
ATOM 1649 N N . HIS B 1 32 ? 12.18 21.016 12.859 1 94.12 32 HIS B N 1
ATOM 1650 C CA . HIS B 1 32 ? 11.008 20.375 13.469 1 94.12 32 HIS B CA 1
ATOM 1651 C C . HIS B 1 32 ? 10.547 19.172 12.648 1 94.12 32 HIS B C 1
ATOM 1653 O O . HIS B 1 32 ? 10.25 18.125 13.203 1 94.12 32 HIS B O 1
ATOM 1659 N N . ILE B 1 33 ? 10.531 19.297 11.336 1 95.12 33 ILE B N 1
ATOM 1660 C CA . ILE B 1 33 ? 9.969 18.234 10.508 1 95.12 33 ILE B CA 1
ATOM 1661 C C . ILE B 1 33 ? 11.086 17.328 9.984 1 95.12 33 ILE B C 1
ATOM 1663 O O . ILE B 1 33 ? 10.852 16.172 9.633 1 95.12 33 ILE B O 1
ATOM 1667 N N . GLY B 1 34 ? 12.336 17.766 9.992 1 95.19 34 GLY B N 1
ATOM 1668 C CA . GLY B 1 34 ? 13.461 17.109 9.336 1 95.19 34 GLY B CA 1
ATOM 1669 C C . GLY B 1 34 ? 13.914 15.859 10.047 1 95.19 34 GLY B C 1
ATOM 1670 O O . GLY B 1 34 ? 14.609 15.023 9.461 1 95.19 34 GLY B O 1
ATOM 1671 N N . ARG B 1 35 ? 13.555 15.703 11.266 1 92.06 35 ARG B N 1
ATOM 1672 C CA . ARG B 1 35 ? 13.891 14.5 12.016 1 92.06 35 ARG B CA 1
ATOM 1673 C C . ARG B 1 35 ? 13.18 13.281 11.43 1 92.06 35 ARG B C 1
ATOM 1675 O O . ARG B 1 35 ? 13.703 12.164 11.492 1 92.06 35 ARG B O 1
ATOM 1682 N N . TRP B 1 36 ? 12.094 13.492 10.812 1 93.75 36 TRP B N 1
ATOM 1683 C CA . TRP B 1 36 ? 11.227 12.375 10.453 1 93.75 36 TRP B CA 1
ATOM 1684 C C . TRP B 1 36 ? 10.953 12.352 8.953 1 93.75 36 TRP B C 1
ATOM 1686 O O . TRP B 1 36 ? 10.719 11.289 8.375 1 93.75 36 TRP B O 1
ATOM 1696 N N . ASN B 1 37 ? 10.953 13.5 8.312 1 93.5 37 ASN B N 1
ATOM 1697 C CA . ASN B 1 37 ? 10.57 13.641 6.91 1 93.5 37 ASN B CA 1
ATOM 1698 C C . ASN B 1 37 ? 11.609 14.438 6.125 1 93.5 37 ASN B C 1
ATOM 1700 O O . ASN B 1 37 ? 12.352 15.234 6.699 1 93.5 37 ASN B O 1
ATOM 1704 N N . PRO B 1 38 ? 11.641 14.258 4.809 1 93.12 38 PRO B N 1
ATOM 1705 C CA . PRO B 1 38 ? 12.5 15.117 3.988 1 93.12 38 PRO B CA 1
ATOM 1706 C C . PRO B 1 38 ? 12.086 16.594 4.047 1 93.12 38 PRO B C 1
ATOM 1708 O O . PRO B 1 38 ? 10.898 16.891 4.086 1 93.12 38 PRO B O 1
ATOM 1711 N N . VAL B 1 39 ? 13.07 17.453 4.125 1 96.81 39 VAL B N 1
ATOM 1712 C CA . VAL B 1 39 ? 12.852 18.891 4.098 1 96.81 39 VAL B CA 1
ATOM 1713 C C . VAL B 1 39 ? 13.086 19.422 2.686 1 96.81 39 VAL B C 1
ATOM 1715 O O . VAL B 1 39 ? 14.227 19.547 2.242 1 96.81 39 VAL B O 1
ATOM 1718 N N . GLU B 1 40 ? 11.992 19.797 2.014 1 96.81 40 GLU B N 1
ATOM 1719 C CA . GLU B 1 40 ? 12.086 20.203 0.614 1 96.81 40 GLU B CA 1
ATOM 1720 C C . GLU B 1 40 ? 11.352 21.516 0.377 1 96.81 40 GLU B C 1
ATOM 1722 O O . GLU B 1 40 ? 10.289 21.547 -0.242 1 96.81 40 GLU B O 1
ATOM 1727 N N . PRO B 1 41 ? 11.984 22.609 0.757 1 98.19 41 PRO B N 1
ATOM 1728 C CA . PRO B 1 41 ? 11.32 23.906 0.585 1 98.19 41 PRO B CA 1
ATOM 1729 C C . PRO B 1 41 ? 11 24.219 -0.875 1 98.19 41 PRO B C 1
ATOM 1731 O O . PRO B 1 41 ? 10.023 24.922 -1.159 1 98.19 41 PRO B O 1
ATOM 1734 N N . ASP B 1 42 ? 11.719 23.672 -1.764 1 98.19 42 ASP B N 1
ATOM 1735 C CA . ASP B 1 42 ? 11.5 23.953 -3.18 1 98.19 42 ASP B CA 1
ATOM 1736 C C . ASP B 1 42 ? 10.766 22.812 -3.865 1 98.19 42 ASP B C 1
ATOM 1738 O O . ASP B 1 42 ? 10.812 22.672 -5.09 1 98.19 42 ASP B O 1
ATOM 1742 N N . GLY B 1 43 ? 10.109 22 -3.115 1 97.81 43 GLY B N 1
ATOM 1743 C CA . GLY B 1 43 ? 9.539 20.766 -3.646 1 97.81 43 GLY B CA 1
ATOM 1744 C C . GLY B 1 43 ? 8.125 20.953 -4.168 1 97.81 43 GLY B C 1
ATOM 1745 O O . GLY B 1 43 ? 7.578 20.047 -4.809 1 97.81 43 GLY B O 1
ATOM 1746 N N . LEU B 1 44 ? 7.457 22.094 -3.979 1 98.5 44 LEU B N 1
ATOM 1747 C CA . LEU B 1 44 ? 6.039 22.25 -4.273 1 98.5 44 LEU B CA 1
ATOM 1748 C C . LEU B 1 44 ? 5.77 22.094 -5.766 1 98.5 44 LEU B C 1
ATOM 1750 O O . LEU B 1 44 ? 4.809 21.438 -6.164 1 98.5 44 LEU B O 1
ATOM 1754 N N . PRO B 1 45 ? 6.613 22.688 -6.656 1 98.25 45 PRO B N 1
ATOM 1755 C CA . PRO B 1 45 ? 6.34 22.516 -8.086 1 98.25 45 PRO B CA 1
ATOM 1756 C C . PRO B 1 45 ? 6.301 21.062 -8.523 1 98.25 45 PRO B C 1
ATOM 1758 O O . PRO B 1 45 ? 5.426 20.672 -9.297 1 98.25 45 PRO B O 1
ATOM 1761 N N . ASP B 1 46 ? 7.215 20.328 -8.039 1 97.81 46 ASP B N 1
ATOM 1762 C CA . ASP B 1 46 ? 7.207 18.891 -8.359 1 97.81 46 ASP B CA 1
ATOM 1763 C C . ASP B 1 46 ? 5.977 18.203 -7.777 1 97.81 46 ASP B C 1
ATOM 1765 O O . ASP B 1 46 ? 5.383 17.328 -8.414 1 97.81 46 ASP B O 1
ATOM 1769 N N . LEU B 1 47 ? 5.652 18.562 -6.602 1 98.06 47 LEU B N 1
ATOM 1770 C CA . LEU B 1 47 ? 4.469 18 -5.949 1 98.06 47 LEU B CA 1
ATOM 1771 C C . LEU B 1 47 ? 3.211 18.312 -6.758 1 98.06 47 LEU B C 1
ATOM 1773 O O . LEU B 1 47 ? 2.344 17.453 -6.918 1 98.06 47 LEU B O 1
ATOM 1777 N N . LEU B 1 48 ? 3.123 19.516 -7.273 1 98.62 48 LEU B N 1
ATOM 1778 C CA . LEU B 1 48 ? 1.995 19.922 -8.102 1 98.62 48 LEU B CA 1
ATOM 1779 C C . LEU B 1 48 ? 1.895 19.047 -9.352 1 98.62 48 LEU B C 1
ATOM 1781 O O . LEU B 1 48 ? 0.801 18.625 -9.727 1 98.62 48 LEU B O 1
ATOM 1785 N N . LYS B 1 49 ? 3.012 18.734 -9.914 1 98.19 49 LYS B N 1
ATOM 1786 C CA . LYS B 1 49 ? 3.043 17.938 -11.141 1 98.19 49 LYS B CA 1
ATOM 1787 C C . LYS B 1 49 ? 2.607 16.5 -10.883 1 98.19 49 LYS B C 1
ATOM 1789 O O . LYS B 1 49 ? 2.109 15.82 -11.781 1 98.19 49 LYS B O 1
ATOM 1794 N N . ARG B 1 50 ? 2.748 16.078 -9.68 1 97.62 50 ARG B N 1
ATOM 1795 C CA . ARG B 1 50 ? 2.525 14.68 -9.336 1 97.62 50 ARG B CA 1
ATOM 1796 C C . ARG B 1 50 ? 1.075 14.438 -8.93 1 97.62 50 ARG B C 1
ATOM 1798 O O . ARG B 1 50 ? 0.666 13.297 -8.719 1 97.62 50 ARG B O 1
ATOM 1805 N N . GLN B 1 51 ? 0.319 15.477 -8.797 1 98.44 51 GLN B N 1
ATOM 1806 C CA . GLN B 1 51 ? -1.078 15.305 -8.414 1 98.44 51 GLN B CA 1
ATOM 1807 C C . GLN B 1 51 ? -1.829 14.461 -9.438 1 98.44 51 GLN B C 1
ATOM 1809 O O . GLN B 1 51 ? -1.595 14.578 -10.641 1 98.44 51 GLN B O 1
ATOM 1814 N N . GLY B 1 52 ? -2.725 13.633 -8.953 1 96.75 52 GLY B N 1
ATOM 1815 C CA . GLY B 1 52 ? -3.523 12.766 -9.812 1 96.75 52 GLY B CA 1
ATOM 1816 C C . GLY B 1 52 ? -4.254 11.68 -9.047 1 96.75 52 GLY B C 1
ATOM 1817 O O . GLY B 1 52 ? -4.551 11.844 -7.859 1 96.75 52 GLY B O 1
ATOM 1818 N N . ALA B 1 53 ? -4.5 10.625 -9.664 1 95.75 53 ALA B N 1
ATOM 1819 C CA . ALA B 1 53 ? -5.328 9.562 -9.109 1 95.75 53 ALA B CA 1
ATOM 1820 C C . ALA B 1 53 ? -4.609 8.844 -7.965 1 95.75 53 ALA B C 1
ATOM 1822 O O . ALA B 1 53 ? -5.25 8.289 -7.07 1 95.75 53 ALA B O 1
ATOM 1823 N N . GLY B 1 54 ? -3.32 8.906 -7.996 1 97.19 54 GLY B N 1
ATOM 1824 C CA . GLY B 1 54 ? -2.557 8.156 -7.008 1 97.19 54 GLY B CA 1
ATOM 1825 C C . GLY B 1 54 ? -2.045 9.016 -5.871 1 97.19 54 GLY B C 1
ATOM 1826 O O . GLY B 1 54 ? -1.479 8.508 -4.902 1 97.19 54 GLY B O 1
ATOM 1827 N N . LEU B 1 55 ? -2.25 10.383 -6.031 1 98.5 55 LEU B N 1
ATOM 1828 C CA . LEU B 1 55 ? -1.733 11.328 -5.051 1 98.5 55 LEU B CA 1
ATOM 1829 C C . LEU B 1 55 ? -2.59 12.594 -5.016 1 98.5 55 LEU B C 1
ATOM 1831 O O . LEU B 1 55 ? -2.801 13.234 -6.047 1 98.5 55 LEU B O 1
ATOM 1835 N N . ARG B 1 56 ? -3.092 12.914 -3.857 1 98.69 56 ARG B N 1
ATOM 1836 C CA . ARG B 1 56 ? -3.762 14.18 -3.58 1 98.69 56 ARG B CA 1
ATOM 1837 C C . ARG B 1 56 ? -3.129 14.883 -2.385 1 98.69 56 ARG B C 1
ATOM 1839 O O . ARG B 1 56 ? -2.961 14.281 -1.321 1 98.69 56 ARG B O 1
ATOM 1846 N N . THR B 1 57 ? -2.764 16.109 -2.605 1 98.81 57 THR B N 1
ATOM 1847 C CA . THR B 1 57 ? -2.176 16.906 -1.53 1 98.81 57 THR B CA 1
ATOM 1848 C C . THR B 1 57 ? -3.16 17.969 -1.04 1 98.81 57 THR B C 1
ATOM 1850 O O . THR B 1 57 ? -3.873 18.578 -1.839 1 98.81 57 THR B O 1
ATOM 1853 N N . PHE B 1 58 ? -3.15 18.188 0.228 1 98.88 58 PHE B N 1
ATOM 1854 C CA . PHE B 1 58 ? -3.896 19.281 0.85 1 98.88 58 PHE B CA 1
ATOM 1855 C C . PHE B 1 58 ? -2.973 20.172 1.666 1 98.88 58 PHE B C 1
ATOM 1857 O O . PHE B 1 58 ? -2.123 19.688 2.412 1 98.88 58 PHE B O 1
ATOM 1864 N N . LEU B 1 59 ? -3.176 21.438 1.479 1 98.88 59 LEU B N 1
ATOM 1865 C CA . LEU B 1 59 ? -2.586 22.406 2.391 1 98.88 59 LEU B CA 1
ATOM 1866 C C . LEU B 1 59 ? -3.602 22.859 3.434 1 98.88 59 LEU B C 1
ATOM 1868 O O . LEU B 1 59 ? -4.785 23.031 3.123 1 98.88 59 LEU B O 1
ATOM 1872 N N . ILE B 1 60 ? -3.129 23.016 4.582 1 98.81 60 ILE B N 1
ATOM 1873 C CA . ILE B 1 60 ? -3.951 23.484 5.691 1 98.81 60 ILE B CA 1
ATOM 1874 C C . ILE B 1 60 ? -3.57 24.922 6.039 1 98.81 60 ILE B C 1
ATOM 1876 O O . ILE B 1 60 ? -2.391 25.234 6.223 1 98.81 60 ILE B O 1
ATOM 1880 N N . PHE B 1 61 ? -4.609 25.781 6.176 1 98.75 61 PHE B N 1
ATOM 1881 C CA . PHE B 1 61 ? -4.371 27.188 6.465 1 98.75 61 PHE B CA 1
ATOM 1882 C C . PHE B 1 61 ? -5.133 27.625 7.711 1 98.75 61 PHE B C 1
ATOM 1884 O O . PHE B 1 61 ? -6.285 27.234 7.906 1 98.75 61 PHE B O 1
ATOM 1891 N N . ASP B 1 62 ? -4.465 28.438 8.445 1 98.56 62 ASP B N 1
ATOM 1892 C CA . ASP B 1 62 ? -5.137 29.125 9.547 1 98.56 62 ASP B CA 1
ATOM 1893 C C . ASP B 1 62 ? -6.086 30.203 9.031 1 98.56 62 ASP B C 1
ATOM 1895 O O . ASP B 1 62 ? -5.68 31.078 8.281 1 98.56 62 ASP B O 1
ATOM 1899 N N . ARG B 1 63 ? -7.32 30.156 9.43 1 97.88 63 ARG B N 1
ATOM 1900 C CA . ARG B 1 63 ? -8.32 31.062 8.906 1 97.88 63 ARG B CA 1
ATOM 1901 C C . ARG B 1 63 ? -8.062 32.5 9.375 1 97.88 63 ARG B C 1
ATOM 1903 O O . ARG B 1 63 ? -8.305 33.438 8.641 1 97.88 63 ARG B O 1
ATOM 1910 N N . GLU B 1 64 ? -7.574 32.656 10.539 1 96.88 64 GLU B N 1
ATOM 1911 C CA . GLU B 1 64 ? -7.383 33.969 11.117 1 96.88 64 GLU B CA 1
ATOM 1912 C C . GLU B 1 64 ? -6.184 34.688 10.492 1 96.88 64 GLU B C 1
ATOM 1914 O O . GLU B 1 64 ? -6.297 35.812 10.031 1 96.88 64 GLU B O 1
ATOM 1919 N N . SER B 1 65 ? -5.066 34.031 10.359 1 97.44 65 SER B N 1
ATOM 1920 C CA . SER B 1 65 ? -3.822 34.688 9.93 1 97.44 65 SER B CA 1
ATOM 1921 C C . SER B 1 65 ? -3.557 34.406 8.453 1 97.44 65 SER B C 1
ATOM 1923 O O . SER B 1 65 ? -2.746 35.094 7.828 1 97.44 65 SER B O 1
ATOM 1925 N N . GLY B 1 66 ? -4.109 33.312 7.895 1 97.38 66 GLY B N 1
ATOM 1926 C CA . GLY B 1 66 ? -3.789 32.875 6.543 1 97.38 66 GLY B CA 1
ATOM 1927 C C . GLY B 1 66 ? -2.502 32.094 6.465 1 97.38 66 GLY B C 1
ATOM 1928 O O . GLY B 1 66 ? -2.094 31.672 5.379 1 97.38 66 GLY B O 1
ATOM 1929 N N . GLY B 1 67 ? -1.902 31.875 7.586 1 98.06 67 GLY B N 1
ATOM 1930 C CA . GLY B 1 67 ? -0.643 31.156 7.621 1 98.06 67 GLY B CA 1
ATOM 1931 C C . GLY B 1 67 ? -0.8 29.672 7.316 1 98.06 67 GLY B C 1
ATOM 1932 O O . GLY B 1 67 ? -1.86 29.094 7.559 1 98.06 67 GLY B O 1
ATOM 1933 N N . MET B 1 68 ? 0.256 29.109 6.812 1 98.62 68 MET B N 1
ATOM 1934 C CA . MET B 1 68 ? 0.242 27.703 6.461 1 98.62 68 MET B CA 1
ATOM 1935 C C . MET B 1 68 ? 0.505 26.828 7.688 1 98.62 68 MET B C 1
ATOM 1937 O O . MET B 1 68 ? 1.602 26.859 8.25 1 98.62 68 MET B O 1
ATOM 1941 N N . VAL B 1 69 ? -0.486 26.047 8.023 1 98.69 69 VAL B N 1
ATOM 1942 C CA . VAL B 1 69 ? -0.469 25.203 9.219 1 98.69 69 VAL B CA 1
ATOM 1943 C C . VAL B 1 69 ? 0.26 23.891 8.914 1 98.69 69 VAL B C 1
ATOM 1945 O O . VAL B 1 69 ? 1.009 23.375 9.75 1 98.69 69 VAL B O 1
ATOM 1948 N N . GLY B 1 70 ? -0.016 23.375 7.73 1 98.69 70 GLY B N 1
ATOM 1949 C CA . GLY B 1 70 ? 0.609 22.094 7.41 1 98.69 70 GLY B CA 1
ATOM 1950 C C . GLY B 1 70 ? 0.271 21.594 6.016 1 98.69 70 GLY B C 1
ATOM 1951 O O . GLY B 1 70 ? -0.382 22.297 5.242 1 98.69 70 GLY B O 1
ATOM 1952 N N . LYS B 1 71 ? 0.821 20.469 5.699 1 98.81 71 LYS B N 1
ATOM 1953 C CA . LYS B 1 71 ? 0.621 19.75 4.441 1 98.81 71 LYS B CA 1
ATOM 1954 C C . LYS B 1 71 ? 0.297 18.281 4.691 1 98.81 71 LYS B C 1
ATOM 1956 O O . LYS B 1 71 ? 0.912 17.641 5.547 1 98.81 71 LYS B O 1
ATOM 1961 N N . VAL B 1 72 ? -0.629 17.781 3.939 1 98.81 72 VAL B N 1
ATOM 1962 C CA . VAL B 1 72 ? -0.996 16.375 3.996 1 98.81 72 VAL B CA 1
ATOM 1963 C C . VAL B 1 72 ? -0.952 15.766 2.592 1 98.81 72 VAL B C 1
ATOM 1965 O O . VAL B 1 72 ? -1.569 16.297 1.664 1 98.81 72 VAL B O 1
ATOM 1968 N N . ASN B 1 73 ? -0.204 14.773 2.445 1 98.75 73 ASN B N 1
ATOM 1969 C CA . ASN B 1 73 ? -0.259 13.945 1.246 1 98.75 73 ASN B CA 1
ATOM 1970 C C . ASN B 1 73 ? -1.131 12.711 1.456 1 98.75 73 ASN B C 1
ATOM 1972 O O . ASN B 1 73 ? -0.907 11.945 2.391 1 98.75 73 ASN B O 1
ATOM 1976 N N . VAL B 1 74 ? -2.17 12.586 0.708 1 98.88 74 VAL B N 1
ATOM 1977 C CA . VAL B 1 74 ? -2.861 11.312 0.507 1 98.88 74 VAL B CA 1
ATOM 1978 C C . VAL B 1 74 ? -2.232 10.562 -0.666 1 98.88 74 VAL B C 1
ATOM 1980 O O . VAL B 1 74 ? -2.516 10.867 -1.827 1 98.88 74 VAL B O 1
ATOM 1983 N N . ALA B 1 75 ? -1.423 9.586 -0.37 1 98.44 75 ALA B N 1
ATOM 1984 C CA . ALA B 1 75 ? -0.544 8.992 -1.371 1 98.44 75 ALA B CA 1
ATOM 1985 C C . ALA B 1 75 ? -0.827 7.5 -1.528 1 98.44 75 ALA B C 1
ATOM 1987 O O . ALA B 1 75 ? -1.59 6.922 -0.75 1 98.44 75 ALA B O 1
ATOM 1988 N N . ASN B 1 76 ? -0.288 6.961 -2.592 1 98.06 76 ASN B N 1
ATOM 1989 C CA . ASN B 1 76 ? -0.459 5.543 -2.887 1 98.06 76 ASN B CA 1
ATOM 1990 C C . ASN B 1 76 ? -1.932 5.145 -2.891 1 98.06 76 ASN B C 1
ATOM 1992 O O . ASN B 1 76 ? -2.309 4.141 -2.289 1 98.06 76 ASN B O 1
ATOM 1996 N N . ILE B 1 77 ? -2.703 5.992 -3.467 1 98.38 77 ILE B N 1
ATOM 1997 C CA . ILE B 1 77 ? -4.133 5.723 -3.561 1 98.38 77 ILE B CA 1
ATOM 1998 C C . ILE B 1 77 ? -4.375 4.539 -4.492 1 98.38 77 ILE B C 1
ATOM 2000 O O . ILE B 1 77 ? -3.949 4.555 -5.648 1 98.38 77 ILE B O 1
ATOM 2004 N N . VAL B 1 78 ? -4.973 3.59 -3.992 1 97.75 78 VAL B N 1
ATOM 2005 C CA . VAL B 1 78 ? -5.398 2.424 -4.762 1 97.75 78 VAL B CA 1
ATOM 2006 C C . VAL B 1 78 ? -6.902 2.213 -4.594 1 97.75 78 VAL B C 1
ATOM 2008 O O . VAL B 1 78 ? -7.398 2.096 -3.471 1 97.75 78 VAL B O 1
ATOM 2011 N N . MET B 1 79 ? -7.605 2.225 -5.73 1 97.12 79 MET B N 1
ATOM 2012 C CA . MET B 1 79 ? -9.047 1.988 -5.688 1 97.12 79 MET B CA 1
ATOM 2013 C C . MET B 1 79 ? -9.367 0.53 -6 1 97.12 79 MET B C 1
ATOM 2015 O O . MET B 1 79 ? -8.555 -0.358 -5.738 1 97.12 79 MET B O 1
ATOM 2019 N N . GLY B 1 80 ? -10.586 0.252 -6.418 1 95.38 80 GLY B N 1
ATOM 2020 C CA . GLY B 1 80 ? -10.992 -1.13 -6.617 1 95.38 80 GLY B CA 1
ATOM 2021 C C . GLY B 1 80 ? -11.312 -1.853 -5.32 1 95.38 80 GLY B C 1
ATOM 2022 O O . GLY B 1 80 ? -12.094 -1.359 -4.504 1 95.38 80 GLY B O 1
ATOM 2023 N N . ARG B 1 81 ? -10.719 -3.057 -5.215 1 95.56 81 ARG B N 1
ATOM 2024 C CA . ARG B 1 81 ? -11.047 -3.885 -4.055 1 95.56 81 ARG B CA 1
ATOM 2025 C C . ARG B 1 81 ? -10.297 -3.406 -2.816 1 95.56 81 ARG B C 1
ATOM 2027 O O . ARG B 1 81 ? -10.625 -3.803 -1.695 1 95.56 81 ARG B O 1
ATOM 2034 N N . PHE B 1 82 ? -9.312 -2.602 -3.008 1 97.5 82 PHE B N 1
ATOM 2035 C CA . PHE B 1 82 ? -8.484 -2.176 -1.886 1 97.5 82 PHE B CA 1
ATOM 2036 C C . PHE B 1 82 ? -8.984 -0.86 -1.308 1 97.5 82 PHE B C 1
ATOM 2038 O O . PHE B 1 82 ? -9.102 -0.716 -0.088 1 97.5 82 PHE B O 1
ATOM 2045 N N . CYS B 1 83 ? -9.297 0.252 -2.107 1 98.31 83 CYS B N 1
ATOM 2046 C CA . CYS B 1 83 ? -9.766 1.586 -1.745 1 98.31 83 CYS B CA 1
ATOM 2047 C C . CYS B 1 83 ? -8.992 2.129 -0.551 1 98.31 83 CYS B C 1
ATOM 2049 O O . CYS B 1 83 ? -9.586 2.521 0.454 1 98.31 83 CYS B O 1
ATOM 2051 N N . ASN B 1 84 ? -7.691 2.184 -0.714 1 98.69 84 ASN B N 1
ATOM 2052 C CA . ASN B 1 84 ? -6.766 2.5 0.366 1 98.69 84 ASN B CA 1
ATOM 2053 C C . ASN B 1 84 ? -5.801 3.617 -0.031 1 98.69 84 ASN B C 1
ATOM 2055 O O . ASN B 1 84 ? -5.508 3.797 -1.214 1 98.69 84 ASN B O 1
ATOM 2059 N N . ALA B 1 85 ? -5.352 4.367 0.947 1 98.81 85 ALA B N 1
ATOM 2060 C CA . ALA B 1 85 ? -4.27 5.324 0.759 1 98.81 85 ALA B CA 1
ATOM 2061 C C . ALA B 1 85 ? -3.445 5.484 2.035 1 98.81 85 ALA B C 1
ATOM 2063 O O . ALA B 1 85 ? -3.859 5.031 3.105 1 98.81 85 ALA B O 1
ATOM 2064 N N . THR B 1 86 ? -2.305 6.078 1.893 1 98.81 86 THR B N 1
ATOM 2065 C CA . THR B 1 86 ? -1.429 6.387 3.016 1 98.81 86 THR B CA 1
ATOM 2066 C C . THR B 1 86 ? -1.35 7.895 3.238 1 98.81 86 THR B C 1
ATOM 2068 O O . THR B 1 86 ? -1.245 8.664 2.281 1 98.81 86 THR B O 1
ATOM 2071 N N . LEU B 1 87 ? -1.388 8.266 4.469 1 98.75 87 LEU B N 1
ATOM 2072 C CA . LEU B 1 87 ? -1.25 9.672 4.824 1 98.75 87 LEU B CA 1
ATOM 2073 C C . LEU B 1 87 ? 0.174 9.984 5.273 1 98.75 87 LEU B C 1
ATOM 2075 O O . LEU B 1 87 ? 0.747 9.258 6.086 1 98.75 87 LEU B O 1
ATOM 2079 N N . GLY B 1 88 ? 0.718 10.992 4.742 1 97.75 88 GLY B N 1
ATOM 2080 C CA . GLY B 1 88 ? 1.9 11.68 5.238 1 97.75 88 GLY B CA 1
ATOM 2081 C C . GLY B 1 88 ? 1.678 13.156 5.465 1 97.75 88 GLY B C 1
ATOM 2082 O O . GLY B 1 88 ? 0.989 13.82 4.68 1 97.75 88 GLY B O 1
ATOM 2083 N N . TYR B 1 89 ? 2.299 13.672 6.504 1 97.88 89 TYR B N 1
ATOM 2084 C CA . TYR B 1 89 ? 1.975 15.07 6.781 1 97.88 89 TYR B CA 1
ATOM 2085 C C . TYR B 1 89 ? 3.107 15.75 7.535 1 97.88 89 TYR B C 1
ATOM 2087 O O . TYR B 1 89 ? 3.91 15.086 8.195 1 97.88 89 TYR B O 1
ATOM 2095 N N . ASP B 1 90 ? 3.111 17.016 7.398 1 97.62 90 ASP B N 1
ATOM 2096 C CA . ASP B 1 90 ? 3.98 17.938 8.117 1 97.62 90 ASP B CA 1
ATOM 2097 C C . ASP B 1 90 ? 3.172 19.047 8.789 1 97.62 90 ASP B C 1
ATOM 2099 O O . ASP B 1 90 ? 2.291 19.641 8.164 1 97.62 90 ASP B O 1
ATOM 2103 N N . ALA B 1 91 ? 3.461 19.297 10.016 1 97.81 91 ALA B N 1
ATOM 2104 C CA . ALA B 1 91 ? 2.959 20.469 10.719 1 97.81 91 ALA B CA 1
ATOM 2105 C C . ALA B 1 91 ? 4.02 21.578 10.781 1 97.81 91 ALA B C 1
ATOM 2107 O O . ALA B 1 91 ? 5.172 21.312 11.133 1 97.81 91 ALA B O 1
ATOM 2108 N N . TYR B 1 92 ? 3.602 22.797 10.5 1 98.38 92 TYR B N 1
ATOM 2109 C CA . TYR B 1 92 ? 4.598 23.859 10.391 1 98.38 92 TYR B CA 1
ATOM 2110 C C . TYR B 1 92 ? 4.535 24.781 11.594 1 98.38 92 TYR B C 1
ATOM 2112 O O . TYR B 1 92 ? 3.465 25 12.172 1 98.38 92 TYR B O 1
ATOM 2120 N N . LEU B 1 93 ? 5.699 25.266 11.945 1 97.75 93 LEU B N 1
ATOM 2121 C CA . LEU B 1 93 ? 5.781 26.359 12.906 1 97.75 93 LEU B CA 1
ATOM 2122 C C . LEU B 1 93 ? 5.184 27.641 12.32 1 97.75 93 LEU B C 1
ATOM 2124 O O . LEU B 1 93 ? 5.297 27.891 11.117 1 97.75 93 LEU B O 1
ATOM 2128 N N . PRO B 1 94 ? 4.523 28.438 13.18 1 97.75 94 PRO B N 1
ATOM 2129 C CA . PRO B 1 94 ? 4.395 28.297 14.633 1 97.75 94 PRO B CA 1
ATOM 2130 C C . PRO B 1 94 ? 3.129 27.547 15.039 1 97.75 94 PRO B C 1
ATOM 2132 O O . PRO B 1 94 ? 2.682 27.672 16.188 1 97.75 94 PRO B O 1
ATOM 2135 N N . PHE B 1 95 ? 2.543 26.828 14.18 1 97.69 95 PHE B N 1
ATOM 2136 C CA . PHE B 1 95 ? 1.224 26.266 14.461 1 97.69 95 PHE B CA 1
ATOM 2137 C C . PHE B 1 95 ? 1.343 24.891 15.094 1 97.69 95 PHE B C 1
ATOM 2139 O O . PHE B 1 95 ? 0.369 24.375 15.641 1 97.69 95 PHE B O 1
ATOM 2146 N N . ALA B 1 96 ? 2.516 24.312 14.992 1 95.31 96 ALA B N 1
ATOM 2147 C CA . ALA B 1 96 ? 2.727 23.016 15.625 1 95.31 96 ALA B CA 1
ATOM 2148 C C . ALA B 1 96 ? 2.41 23.078 17.125 1 95.31 96 ALA B C 1
ATOM 2150 O O . ALA B 1 96 ? 2.857 23.984 17.812 1 95.31 96 ALA B O 1
ATOM 2151 N N . GLY B 1 97 ? 1.582 22.109 17.578 1 94 97 GLY B N 1
ATOM 2152 C CA . GLY B 1 97 ? 1.256 22.031 18.984 1 94 97 GLY B CA 1
ATOM 2153 C C . GLY B 1 97 ? 0.067 22.891 19.375 1 94 97 GLY B C 1
ATOM 2154 O O . GLY B 1 97 ? -0.292 22.969 20.547 1 94 97 GLY B O 1
ATOM 2155 N N . THR B 1 98 ? -0.604 23.484 18.422 1 96.25 98 THR B N 1
ATOM 2156 C CA . THR B 1 98 ? -1.708 24.375 18.719 1 96.25 98 THR B CA 1
ATOM 2157 C C . THR B 1 98 ? -3.051 23.688 18.5 1 96.25 98 THR B C 1
ATOM 2159 O O . THR B 1 98 ? -4.105 24.266 18.766 1 96.25 98 THR B O 1
ATOM 2162 N N . GLY B 1 99 ? -3.031 22.469 18 1 96.38 99 GLY B N 1
ATOM 2163 C CA . GLY B 1 99 ? -4.254 21.734 17.703 1 96.38 99 GLY B CA 1
ATOM 2164 C C . GLY B 1 99 ? -4.766 21.969 16.297 1 96.38 99 GLY B C 1
ATOM 2165 O O . GLY B 1 99 ? -5.652 21.25 15.828 1 96.38 99 GLY B O 1
ATOM 2166 N N . ARG B 1 100 ? -4.23 22.922 15.617 1 97.56 100 ARG B N 1
ATOM 2167 C CA . ARG B 1 100 ? -4.719 23.281 14.289 1 97.56 100 ARG B CA 1
ATOM 2168 C C . ARG B 1 100 ? -4.457 22.172 13.281 1 97.56 100 ARG B C 1
ATOM 2170 O O . ARG B 1 100 ? -5.273 21.922 12.391 1 97.56 100 ARG B O 1
ATOM 2177 N N . MET B 1 101 ? -3.33 21.5 13.445 1 97.38 101 MET B N 1
ATOM 2178 C CA . MET B 1 101 ? -3.053 20.391 12.539 1 97.38 101 MET B CA 1
ATOM 2179 C C . MET B 1 101 ? -4.086 19.281 12.695 1 97.38 101 MET B C 1
ATOM 2181 O O . MET B 1 101 ? -4.539 18.703 11.703 1 97.38 101 MET B O 1
ATOM 2185 N N . THR B 1 102 ? -4.457 18.984 13.906 1 97.19 102 THR B N 1
ATOM 2186 C CA . THR B 1 102 ? -5.492 17.984 14.148 1 97.19 102 THR B CA 1
ATOM 2187 C C . THR B 1 102 ? -6.793 18.359 13.453 1 97.19 102 THR B C 1
ATOM 2189 O O . THR B 1 102 ? -7.418 17.531 12.789 1 97.19 102 THR B O 1
ATOM 2192 N N . GLU B 1 103 ? -7.145 19.594 13.594 1 97.06 103 GLU B N 1
ATOM 2193 C CA . GLU B 1 103 ? -8.352 20.094 12.93 1 97.06 103 GLU B CA 1
ATOM 2194 C C . GLU B 1 103 ? -8.258 19.922 11.414 1 97.06 103 GLU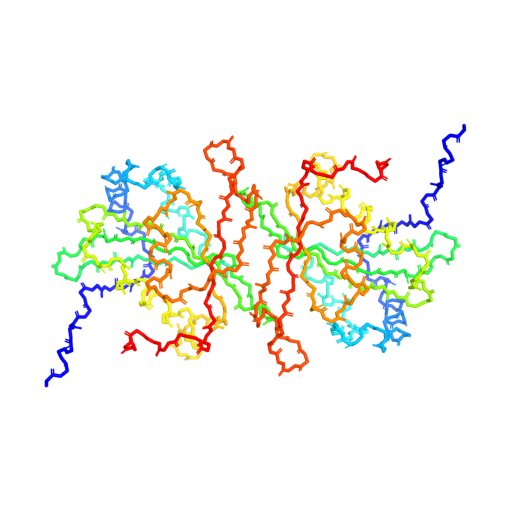 B C 1
ATOM 2196 O O . GLU B 1 103 ? -9.211 19.5 10.773 1 97.06 103 GLU B O 1
ATOM 2201 N N . GLY B 1 104 ? -7.129 20.266 10.852 1 98.06 104 GLY B N 1
ATOM 2202 C CA . GLY B 1 104 ? -6.914 20.125 9.422 1 98.06 104 GLY B CA 1
ATOM 2203 C C . GLY B 1 104 ? -6.973 18.688 8.945 1 98.06 104 GLY B C 1
ATOM 2204 O O . GLY B 1 104 ? -7.57 18.406 7.906 1 98.06 104 GLY B O 1
ATOM 2205 N N . LEU B 1 105 ? -6.367 17.812 9.711 1 98.25 105 LEU B N 1
ATOM 2206 C CA . LEU B 1 105 ? -6.367 16.391 9.352 1 98.25 105 LEU B CA 1
ATOM 2207 C C . LEU B 1 105 ? -7.781 15.828 9.383 1 98.25 105 LEU B C 1
ATOM 2209 O O . LEU B 1 105 ? -8.125 14.969 8.57 1 98.25 105 LEU B O 1
ATOM 2213 N N . ARG B 1 106 ? -8.578 16.281 10.266 1 98 106 ARG B N 1
ATOM 2214 C CA . ARG B 1 106 ? -9.961 15.828 10.297 1 98 106 ARG B CA 1
ATOM 2215 C C . ARG B 1 106 ? -10.703 16.234 9.023 1 98 106 ARG B C 1
ATOM 2217 O O . ARG B 1 106 ? -11.492 15.453 8.484 1 98 106 ARG B O 1
ATOM 2224 N N . LEU B 1 107 ? -10.445 17.422 8.57 1 97.75 107 LEU B N 1
ATOM 2225 C CA . LEU B 1 107 ? -11.047 17.859 7.309 1 97.75 107 LEU B CA 1
ATOM 2226 C C . LEU B 1 107 ? -10.555 17 6.152 1 97.75 107 LEU B C 1
ATOM 2228 O O . LEU B 1 107 ? -11.336 16.656 5.258 1 97.75 107 LEU B O 1
ATOM 2232 N N . VAL B 1 108 ? -9.289 16.656 6.172 1 98.5 108 VAL B N 1
ATOM 2233 C CA . VAL B 1 108 ? -8.727 15.82 5.121 1 98.5 108 VAL B CA 1
ATOM 2234 C C . VAL B 1 108 ? -9.359 14.43 5.176 1 98.5 108 VAL B C 1
ATOM 2236 O O . VAL B 1 108 ? -9.703 13.859 4.141 1 98.5 108 VAL B O 1
ATOM 2239 N N . LEU B 1 109 ? -9.555 13.922 6.379 1 98.56 109 LEU B N 1
ATOM 2240 C CA . LEU B 1 109 ? -10.188 12.609 6.535 1 98.56 109 LEU B CA 1
ATOM 2241 C C . LEU B 1 109 ? -11.609 12.625 5.996 1 98.56 109 LEU B C 1
ATOM 2243 O O . LEU B 1 109 ? -12.047 11.672 5.352 1 98.56 109 LEU B O 1
ATOM 2247 N N . ASP B 1 110 ? -12.312 13.711 6.219 1 98.12 110 ASP B N 1
ATOM 2248 C CA . ASP B 1 110 ? -13.648 13.859 5.645 1 98.12 110 ASP B CA 1
ATOM 2249 C C . ASP B 1 110 ? -13.609 13.742 4.125 1 98.12 110 ASP B C 1
ATOM 2251 O O . ASP B 1 110 ? -14.422 13.031 3.531 1 98.12 110 ASP B O 1
ATOM 2255 N N . ARG B 1 111 ? -12.68 14.422 3.568 1 98 111 ARG B N 1
ATOM 2256 C CA . ARG B 1 111 ? -12.547 14.398 2.115 1 98 111 ARG B CA 1
ATOM 2257 C C . ARG B 1 111 ? -12.188 13 1.62 1 98 111 ARG B C 1
ATOM 2259 O O . ARG B 1 111 ? -12.672 12.562 0.576 1 98 111 ARG B O 1
ATOM 2266 N N . CYS B 1 112 ? -11.359 12.344 2.338 1 98.69 112 CYS B N 1
ATOM 2267 C CA . CYS B 1 112 ? -10.875 11.039 1.922 1 98.69 112 CYS B CA 1
ATOM 2268 C C . CYS B 1 112 ? -12 10.008 1.927 1 98.69 112 CYS B C 1
ATOM 2270 O O . CYS B 1 112 ? -12.141 9.227 0.985 1 98.69 112 CYS B O 1
ATOM 2272 N N . PHE B 1 113 ? -12.859 10.07 2.924 1 98.5 113 PHE B N 1
ATOM 2273 C CA . PHE B 1 113 ? -13.852 9.016 3.104 1 98.5 113 PHE B CA 1
ATOM 2274 C C . PHE B 1 113 ? -15.164 9.383 2.412 1 98.5 113 PHE B C 1
ATOM 2276 O O . PHE B 1 113 ? -15.969 8.508 2.104 1 98.5 113 PHE B O 1
ATOM 2283 N N . ALA B 1 114 ? -15.359 10.664 2.166 1 97.5 114 ALA B N 1
ATOM 2284 C CA . ALA B 1 114 ? -16.594 11.062 1.479 1 97.5 114 ALA B CA 1
ATOM 2285 C C . ALA B 1 114 ? -16.672 10.43 0.095 1 97.5 114 ALA B C 1
ATOM 2287 O O . ALA B 1 114 ? -15.664 10.289 -0.595 1 97.5 114 ALA B O 1
ATOM 2288 N N . PRO B 1 115 ? -17.906 10.078 -0.335 1 95.75 115 PRO B N 1
ATOM 2289 C CA . PRO B 1 115 ? -18.078 9.477 -1.662 1 95.75 115 PRO B CA 1
ATOM 2290 C C . PRO B 1 115 ? -17.656 10.414 -2.789 1 95.75 115 PRO B C 1
ATOM 2292 O O . PRO B 1 115 ? -17.734 11.641 -2.645 1 95.75 115 PRO B O 1
ATOM 2295 N N . ALA B 1 116 ? -17.25 9.828 -3.848 1 93.06 116 ALA B N 1
ATOM 2296 C CA . ALA B 1 116 ? -16.828 10.609 -5.008 1 93.06 116 ALA B CA 1
ATOM 2297 C C . ALA B 1 116 ? -17.953 11.531 -5.473 1 93.06 116 ALA B C 1
ATOM 2299 O O . ALA B 1 116 ? -17.703 12.672 -5.879 1 93.06 116 ALA B O 1
ATOM 2300 N N . ALA B 1 117 ? -19.141 11.062 -5.418 1 94 117 ALA B N 1
ATOM 2301 C CA . ALA B 1 117 ? -20.312 11.836 -5.84 1 94 117 ALA B CA 1
ATOM 2302 C C . ALA B 1 117 ? -20.453 13.109 -5.016 1 94 117 ALA B C 1
ATOM 2304 O O . ALA B 1 117 ? -21.031 14.094 -5.48 1 94 117 ALA B O 1
ATOM 2305 N N . ALA B 1 118 ? -19.906 13.125 -3.846 1 93.62 118 ALA B N 1
ATOM 2306 C CA . ALA B 1 118 ? -19.969 14.281 -2.955 1 93.62 118 ALA B CA 1
ATOM 2307 C C . ALA B 1 118 ? -18.656 15.07 -2.971 1 93.62 118 ALA B C 1
ATOM 2309 O O . ALA B 1 118 ? -18.406 15.883 -2.078 1 93.62 118 ALA B O 1
ATOM 2310 N N . GLY B 1 119 ? -17.828 14.695 -3.9 1 93.12 119 GLY B N 1
ATOM 2311 C CA . GLY B 1 119 ? -16.594 15.438 -4.047 1 93.12 119 GLY B CA 1
ATOM 2312 C C . GLY B 1 119 ? -15.445 14.844 -3.242 1 93.12 119 GLY B C 1
ATOM 2313 O O . GLY B 1 119 ? -14.367 15.438 -3.162 1 93.12 119 GLY B O 1
ATOM 2314 N N . GLY B 1 120 ? -15.664 13.68 -2.674 1 96.88 120 GLY B N 1
ATOM 2315 C CA . GLY B 1 120 ? -14.617 13.031 -1.909 1 96.88 120 GLY B CA 1
ATOM 2316 C C . GLY B 1 120 ? -13.781 12.07 -2.736 1 96.88 120 GLY B C 1
ATOM 2317 O O . GLY B 1 120 ? -13.883 12.047 -3.965 1 96.88 120 GLY B O 1
ATOM 2318 N N . LEU B 1 121 ? -12.938 11.367 -2.027 1 98 121 LEU B N 1
ATOM 2319 C CA . LEU B 1 121 ? -12.055 10.445 -2.725 1 98 121 LEU B CA 1
ATOM 2320 C C . LEU B 1 121 ? -12.641 9.031 -2.729 1 98 121 LEU B C 1
ATOM 2322 O O . LEU B 1 121 ? -12.18 8.172 -3.48 1 98 121 LEU B O 1
ATOM 2326 N N . GLY B 1 122 ? -13.648 8.805 -1.866 1 98 122 GLY B N 1
ATOM 2327 C CA . GLY B 1 122 ? -14.32 7.516 -1.863 1 98 122 GLY B CA 1
ATOM 2328 C C . GLY B 1 122 ? -13.461 6.391 -1.318 1 98 122 GLY B C 1
ATOM 2329 O O . GLY B 1 122 ? -13.633 5.23 -1.697 1 98 122 GLY B O 1
ATOM 2330 N N . LEU B 1 123 ? -12.555 6.676 -0.461 1 98.69 123 LEU B N 1
ATOM 2331 C CA . LEU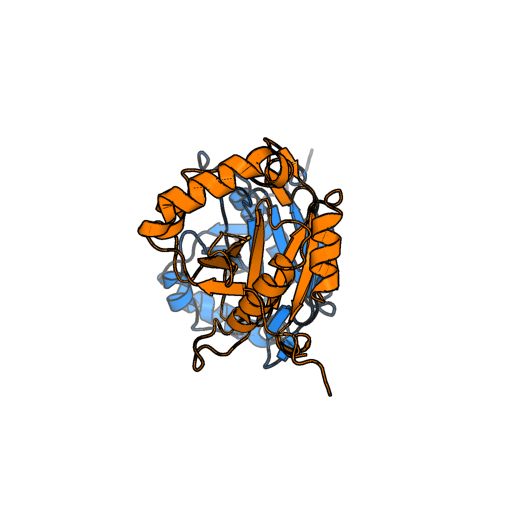 B 1 123 ? -11.68 5.664 0.121 1 98.69 123 LEU B CA 1
ATOM 2332 C C . LEU B 1 123 ? -12.398 4.891 1.223 1 98.69 123 LEU B C 1
ATOM 2334 O O . LEU B 1 123 ? -13.359 5.395 1.81 1 98.69 123 LEU B O 1
ATOM 2338 N N . HIS B 1 124 ? -11.953 3.684 1.489 1 98.69 124 HIS B N 1
ATOM 2339 C CA . HIS B 1 124 ? -12.469 2.865 2.584 1 98.69 124 HIS B CA 1
ATOM 2340 C C . HIS B 1 124 ? -11.5 2.852 3.762 1 98.69 124 HIS B C 1
ATOM 2342 O O . HIS B 1 124 ? -11.922 2.768 4.918 1 98.69 124 HIS B O 1
ATOM 2348 N N . ARG B 1 125 ? -10.25 2.973 3.432 1 98.75 125 ARG B N 1
ATOM 2349 C CA . ARG B 1 125 ? -9.203 2.758 4.43 1 98.75 125 ARG B CA 1
ATOM 2350 C C . ARG B 1 125 ? -8.07 3.76 4.258 1 98.75 125 ARG B C 1
ATOM 2352 O O . ARG B 1 125 ? -7.656 4.055 3.133 1 98.75 125 ARG B O 1
ATOM 2359 N N . LEU B 1 126 ? -7.578 4.277 5.355 1 98.94 126 LEU B N 1
ATOM 2360 C CA . LEU B 1 126 ? -6.406 5.145 5.41 1 98.94 126 LEU B CA 1
ATOM 2361 C C . LEU B 1 126 ? -5.363 4.59 6.375 1 98.94 126 LEU B C 1
ATOM 2363 O O . LEU B 1 126 ? -5.707 4.094 7.449 1 98.94 126 LEU B O 1
ATOM 2367 N N . GLU B 1 127 ? -4.129 4.727 5.953 1 98.81 127 GLU B N 1
ATOM 2368 C CA . GLU B 1 127 ? -3.027 4.27 6.789 1 98.81 127 GLU B CA 1
ATOM 2369 C C . GLU B 1 127 ? -2.07 5.41 7.117 1 98.81 127 GLU B C 1
ATOM 2371 O O . GLU B 1 127 ? -1.849 6.297 6.293 1 98.81 127 GLU B O 1
ATOM 2376 N N . ILE B 1 128 ? -1.552 5.375 8.281 1 98.75 128 ILE B N 1
ATOM 2377 C CA . ILE B 1 128 ? -0.454 6.227 8.727 1 98.75 128 ILE B CA 1
ATOM 2378 C C . ILE B 1 128 ? 0.696 5.363 9.234 1 98.75 128 ILE B C 1
ATOM 2380 O O . ILE B 1 128 ? 0.509 4.531 10.125 1 98.75 128 ILE B O 1
ATOM 2384 N N . ASN B 1 129 ? 1.821 5.523 8.625 1 98.56 129 ASN B N 1
ATOM 2385 C CA . ASN B 1 129 ? 3.037 4.844 9.062 1 98.56 129 ASN B CA 1
ATOM 2386 C C . ASN B 1 129 ? 3.965 5.785 9.82 1 98.56 129 ASN B C 1
ATOM 2388 O O . ASN B 1 129 ? 4.37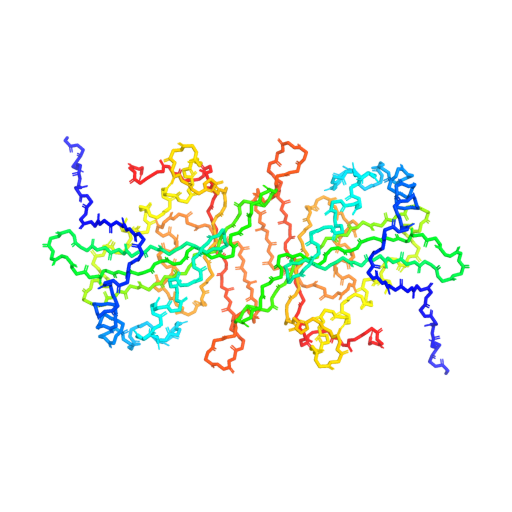1 6.82 9.297 1 98.56 129 ASN B O 1
ATOM 2392 N N . VAL B 1 130 ? 4.273 5.41 11.047 1 98.5 130 VAL B N 1
ATOM 2393 C CA . VAL B 1 130 ? 4.992 6.316 11.938 1 98.5 130 VAL B CA 1
ATOM 2394 C C . VAL B 1 130 ? 6.234 5.621 12.492 1 98.5 130 VAL B C 1
ATOM 2396 O O . VAL B 1 130 ? 6.16 4.484 12.961 1 98.5 130 VAL B O 1
ATOM 2399 N N . GLN B 1 131 ? 7.355 6.344 12.375 1 98.19 131 GLN B N 1
ATOM 2400 C CA . GLN B 1 131 ? 8.523 5.801 13.055 1 98.19 131 GLN B CA 1
ATOM 2401 C C . GLN B 1 131 ? 8.266 5.652 14.555 1 98.19 131 GLN B C 1
ATOM 2403 O O . GLN B 1 131 ? 7.68 6.543 15.18 1 98.19 131 GLN B O 1
ATOM 2408 N N . PRO B 1 132 ? 8.719 4.547 15.18 1 98.06 132 PRO B N 1
ATOM 2409 C CA . PRO B 1 132 ? 8.359 4.227 16.562 1 98.06 132 PRO B CA 1
ATOM 2410 C C . PRO B 1 132 ? 8.75 5.332 17.547 1 98.06 132 PRO B C 1
ATOM 2412 O O . PRO B 1 132 ? 8.062 5.551 18.547 1 98.06 132 PRO B O 1
ATOM 2415 N N . GLU B 1 133 ? 9.797 6.082 17.234 1 97.25 133 GLU B N 1
ATOM 2416 C CA . GLU B 1 133 ? 10.305 7.094 18.156 1 97.25 133 GLU B CA 1
ATOM 2417 C C . GLU B 1 133 ? 9.547 8.414 18 1 97.25 133 GLU B C 1
ATOM 2419 O O . GLU B 1 133 ? 9.742 9.344 18.781 1 97.25 133 GLU B O 1
ATOM 2424 N N . ASN B 1 134 ? 8.742 8.516 16.984 1 96.75 134 ASN B N 1
ATOM 2425 C CA . ASN B 1 134 ? 7.992 9.742 16.734 1 96.75 134 ASN B CA 1
ATOM 2426 C C . ASN B 1 134 ? 6.715 9.797 17.562 1 96.75 134 ASN B C 1
ATOM 2428 O O . ASN B 1 134 ? 5.613 9.695 17.016 1 96.75 134 ASN B O 1
ATOM 2432 N N . GLU B 1 135 ? 6.848 10.102 18.781 1 96.75 135 GLU B N 1
ATOM 2433 C CA . GLU B 1 135 ? 5.754 10.062 19.75 1 96.75 135 GLU B CA 1
ATOM 2434 C C . GLU B 1 135 ? 4.648 11.047 19.359 1 96.75 135 GLU B C 1
ATOM 2436 O O . GLU B 1 135 ? 3.465 10.773 19.578 1 96.75 135 GLU B O 1
ATOM 2441 N N . ARG B 1 136 ? 5.023 12.133 18.875 1 94.69 136 ARG B N 1
ATOM 2442 C CA . ARG B 1 136 ? 4.043 13.148 18.484 1 94.69 136 ARG B CA 1
ATOM 2443 C C . ARG B 1 136 ? 3.127 12.633 17.391 1 94.69 136 ARG B C 1
ATOM 2445 O O . ARG B 1 136 ? 1.91 12.82 17.438 1 94.69 136 ARG B O 1
ATOM 2452 N N . SER B 1 137 ? 3.711 12.016 16.406 1 96.75 137 SER B N 1
ATOM 2453 C CA . SER B 1 137 ? 2.91 11.477 15.312 1 96.75 137 SER B CA 1
ATOM 2454 C C . SER B 1 137 ? 2.072 10.289 15.773 1 96.75 137 SER B C 1
ATOM 2456 O O . SER B 1 137 ? 0.941 10.102 15.32 1 96.75 137 SER B O 1
ATOM 2458 N N . ILE B 1 138 ? 2.605 9.492 16.656 1 98.12 138 ILE B N 1
ATOM 2459 C CA . ILE B 1 138 ? 1.831 8.398 17.234 1 98.12 138 ILE B CA 1
ATOM 2460 C C . ILE B 1 138 ? 0.616 8.961 17.969 1 98.12 138 ILE B C 1
ATOM 2462 O O . ILE B 1 138 ? -0.504 8.477 17.797 1 98.12 138 ILE B O 1
ATOM 2466 N N . ALA B 1 139 ? 0.851 9.969 18.766 1 97.69 139 ALA B N 1
ATOM 2467 C CA . ALA B 1 139 ? -0.241 10.609 19.5 1 97.69 139 ALA B CA 1
ATOM 2468 C C . ALA B 1 139 ? -1.289 11.164 18.547 1 97.69 139 ALA B C 1
ATOM 2470 O O . ALA B 1 139 ? -2.49 11.07 18.797 1 97.69 139 ALA B O 1
ATOM 2471 N N . MET B 1 140 ? -0.851 11.75 17.438 1 97.44 140 MET B N 1
ATOM 2472 C CA . MET B 1 140 ? -1.753 12.281 16.422 1 97.44 140 MET B CA 1
ATOM 2473 C C . MET B 1 140 ? -2.623 11.172 15.836 1 97.44 140 MET B C 1
ATOM 2475 O O . MET B 1 140 ? -3.846 11.312 15.75 1 97.44 140 MET B O 1
ATOM 2479 N N . ALA B 1 141 ? -2.033 10.086 15.406 1 98.12 141 ALA B N 1
ATOM 2480 C CA . ALA B 1 141 ? -2.771 8.961 14.844 1 98.12 141 ALA B CA 1
ATOM 2481 C C . ALA B 1 141 ? -3.832 8.453 15.82 1 98.12 141 ALA B C 1
ATOM 2483 O O . ALA B 1 141 ? -4.988 8.258 15.438 1 98.12 141 ALA B O 1
ATOM 2484 N N . LYS B 1 142 ? -3.434 8.328 17.031 1 97.88 142 LYS B N 1
ATOM 2485 C CA . LYS B 1 142 ? -4.355 7.836 18.062 1 97.88 142 LYS B CA 1
ATOM 2486 C C . LYS B 1 142 ? -5.484 8.828 18.297 1 97.88 142 LYS B C 1
ATOM 2488 O O . LYS B 1 142 ? -6.648 8.438 18.406 1 97.88 142 LYS B O 1
ATOM 2493 N N . ARG B 1 143 ? -5.137 10.102 18.375 1 96.25 143 ARG B N 1
ATOM 2494 C CA . ARG B 1 143 ? -6.125 11.156 18.578 1 96.25 143 ARG B CA 1
ATOM 2495 C C . ARG B 1 143 ? -7.168 11.148 17.469 1 96.25 143 ARG B C 1
ATOM 2497 O O . ARG B 1 143 ? -8.344 11.406 17.703 1 96.25 143 ARG B O 1
ATOM 2504 N N . LEU B 1 144 ? -6.758 10.82 16.328 1 97.25 144 LEU B N 1
ATOM 2505 C CA . LEU B 1 144 ? -7.641 10.828 15.164 1 97.25 144 LEU B CA 1
ATOM 2506 C C . LEU B 1 144 ? -8.438 9.523 15.078 1 97.25 144 LEU B C 1
ATOM 2508 O O . LEU B 1 144 ? -9.297 9.375 14.211 1 97.25 144 LEU B O 1
ATOM 2512 N N . GLY B 1 145 ? -8.094 8.539 15.883 1 97.75 145 GLY B N 1
ATOM 2513 C CA . GLY B 1 145 ? -8.867 7.309 15.953 1 97.75 145 GLY B CA 1
ATOM 2514 C C . GLY B 1 145 ? -8.25 6.168 15.164 1 97.75 145 GLY B C 1
ATOM 2515 O O . GLY B 1 145 ? -8.875 5.117 15 1 97.75 145 GLY B O 1
ATOM 2516 N N . PHE B 1 146 ? -7.039 6.363 14.742 1 98.69 146 PHE B N 1
ATOM 2517 C CA . PHE B 1 146 ? -6.383 5.285 14.016 1 98.69 146 PHE B CA 1
ATOM 2518 C C . PHE B 1 146 ? -5.996 4.152 14.961 1 98.69 146 PHE B C 1
ATOM 2520 O O . PHE B 1 146 ? -5.445 4.395 16.031 1 98.69 146 PHE B O 1
ATOM 2527 N N . ARG B 1 147 ? -6.238 2.98 14.492 1 98.38 147 ARG B N 1
ATOM 2528 C CA . ARG B 1 147 ? -5.891 1.788 15.258 1 98.38 147 ARG B CA 1
ATOM 2529 C C . ARG B 1 147 ? -4.484 1.311 14.922 1 98.38 147 ARG B C 1
ATOM 2531 O O . ARG B 1 147 ? -4.055 1.384 13.766 1 98.38 147 ARG B O 1
ATOM 2538 N N . HIS B 1 148 ? -3.846 0.78 15.867 1 98.56 148 HIS B N 1
ATOM 2539 C CA . HIS B 1 148 ? -2.543 0.167 15.633 1 98.56 148 HIS B CA 1
ATOM 2540 C C . HIS B 1 148 ? -2.689 -1.215 15.008 1 98.56 148 HIS B C 1
ATOM 2542 O O . HIS B 1 148 ? -3.424 -2.061 15.523 1 98.56 148 HIS B O 1
ATOM 2548 N N . GLU B 1 149 ? -1.997 -1.435 13.906 1 98.62 149 GLU B N 1
ATOM 2549 C CA . GLU B 1 149 ? -2.182 -2.703 13.211 1 98.62 149 GLU B CA 1
ATOM 2550 C C . GLU B 1 149 ? -0.882 -3.502 13.164 1 98.62 149 GLU B C 1
ATOM 2552 O O . GLU B 1 149 ? -0.852 -4.621 12.641 1 98.62 149 GLU B O 1
ATOM 2557 N N . GLY B 1 150 ? 0.186 -2.9 13.672 1 97.94 150 GLY B N 1
ATOM 2558 C CA . GLY B 1 150 ? 1.398 -3.697 13.742 1 97.94 150 GLY B CA 1
ATOM 2559 C C . GLY B 1 150 ? 2.654 -2.904 13.438 1 97.94 150 GLY B C 1
ATOM 2560 O O . GLY B 1 150 ? 2.6 -1.685 13.273 1 97.94 150 GLY B O 1
ATOM 2561 N N . TYR B 1 151 ? 3.711 -3.625 13.438 1 98.31 151 TYR B N 1
ATOM 2562 C CA . TYR B 1 151 ? 5.066 -3.121 13.25 1 98.31 151 TYR B CA 1
ATOM 2563 C C . TYR B 1 151 ? 5.648 -3.602 11.922 1 98.31 151 TYR B C 1
ATOM 2565 O O . TYR B 1 151 ? 5.484 -4.766 11.555 1 98.31 151 TYR B O 1
ATOM 2573 N N . THR B 1 152 ? 6.25 -2.713 11.148 1 98.38 152 THR B N 1
ATOM 2574 C CA . THR B 1 152 ? 6.828 -3.012 9.844 1 98.38 152 THR B CA 1
ATOM 2575 C C . THR B 1 152 ? 8.305 -2.613 9.805 1 98.38 152 THR B C 1
ATOM 2577 O O . THR B 1 152 ? 8.625 -1.442 9.602 1 98.38 152 THR B O 1
ATOM 2580 N N . PRO B 1 153 ? 9.188 -3.555 9.93 1 98.31 153 PRO B N 1
ATOM 2581 C CA . PRO B 1 153 ? 10.617 -3.23 9.883 1 98.31 153 PRO B CA 1
ATOM 2582 C C . PRO B 1 153 ? 11.078 -2.814 8.492 1 98.31 153 PRO B C 1
ATOM 2584 O O . PRO B 1 153 ? 10.578 -3.332 7.488 1 98.31 153 PRO B O 1
ATOM 2587 N N . ARG B 1 154 ? 11.984 -1.844 8.414 1 98.25 154 ARG B N 1
ATOM 2588 C CA . ARG B 1 154 ? 12.664 -1.413 7.199 1 98.25 154 ARG B CA 1
ATOM 2589 C C . ARG B 1 154 ? 11.664 -0.993 6.133 1 98.25 154 ARG B C 1
ATOM 2591 O O . ARG B 1 154 ? 11.781 -1.39 4.969 1 98.25 154 ARG B O 1
ATOM 2598 N N . MET B 1 155 ? 10.703 -0.31 6.484 1 98.38 155 MET B N 1
ATOM 2599 C CA . MET B 1 155 ? 9.586 -0.002 5.59 1 98.38 155 MET B CA 1
ATOM 2600 C C . MET B 1 155 ? 9.984 1.067 4.578 1 98.38 155 MET B C 1
ATOM 2602 O O . MET B 1 155 ? 9.766 0.9 3.377 1 98.38 155 MET B O 1
ATOM 2606 N N . LEU B 1 156 ? 10.586 2.146 5.004 1 98.19 156 LEU B N 1
ATOM 2607 C CA . LEU B 1 156 ? 10.867 3.297 4.148 1 98.19 156 LEU B CA 1
ATOM 2608 C C . LEU B 1 156 ? 12.344 3.672 4.207 1 98.19 156 LEU B C 1
ATOM 2610 O O . LEU B 1 156 ? 12.953 3.631 5.273 1 98.19 156 LEU B O 1
ATOM 2614 N N . TYR B 1 157 ? 12.82 4.094 3.07 1 97.56 157 TYR B N 1
ATOM 2615 C CA . TYR B 1 157 ? 14.195 4.594 3.008 1 97.56 157 TYR B CA 1
ATOM 2616 C C . TYR B 1 157 ? 14.25 6.082 3.328 1 97.56 157 TYR B C 1
ATOM 2618 O O . TYR B 1 157 ? 13.93 6.918 2.477 1 97.56 157 TYR B O 1
ATOM 2626 N N . LEU B 1 158 ? 14.586 6.434 4.527 1 95.62 158 LEU B N 1
ATOM 2627 C CA . LEU B 1 158 ? 14.656 7.793 5.055 1 95.62 158 LEU B CA 1
ATOM 2628 C C . LEU B 1 158 ? 15.992 8.039 5.75 1 95.62 158 LEU B C 1
ATOM 2630 O O . LEU B 1 158 ? 16.453 7.203 6.535 1 95.62 158 LEU B O 1
ATOM 2634 N N . GLN B 1 159 ? 16.625 9.195 5.41 1 92.06 159 GLN B N 1
ATOM 2635 C CA . GLN B 1 159 ? 17.891 9.562 6.023 1 92.06 159 GLN B CA 1
ATOM 2636 C C . GLN B 1 159 ? 18.938 8.477 5.793 1 92.06 159 GLN B C 1
ATOM 2638 O O . GLN B 1 159 ? 19.578 8.016 6.742 1 92.06 159 GLN B O 1
ATOM 2643 N N . ASP B 1 160 ? 18.938 7.918 4.652 1 93.94 160 ASP B N 1
ATOM 2644 C CA . ASP B 1 160 ? 19.953 7.043 4.09 1 93.94 160 ASP B CA 1
ATOM 2645 C C . ASP B 1 160 ? 19.891 5.652 4.719 1 93.94 160 ASP B C 1
ATOM 2647 O O . ASP B 1 160 ? 20.906 4.949 4.785 1 93.94 160 ASP B O 1
ATOM 2651 N N . ASP B 1 161 ? 18.781 5.34 5.262 1 96.44 161 ASP B N 1
ATOM 2652 C CA . ASP B 1 161 ? 18.594 4 5.816 1 96.44 161 ASP B CA 1
ATOM 2653 C C . ASP B 1 161 ? 17.141 3.557 5.715 1 96.44 161 ASP B C 1
ATOM 2655 O O . ASP B 1 161 ? 16.234 4.387 5.57 1 96.44 161 ASP B O 1
ATOM 2659 N N . TRP B 1 162 ? 16.953 2.273 5.762 1 97.88 162 TRP B N 1
ATOM 2660 C CA . TRP B 1 162 ? 15.602 1.725 5.863 1 97.88 162 TRP B CA 1
ATOM 2661 C C . TRP B 1 162 ? 15.086 1.812 7.293 1 97.88 162 TRP B C 1
ATOM 2663 O O . TRP B 1 162 ? 15.688 1.259 8.211 1 97.88 162 TRP B O 1
ATOM 2673 N N . ARG B 1 163 ? 13.961 2.465 7.477 1 98.25 163 ARG B N 1
ATOM 2674 C CA . ARG B 1 163 ? 13.438 2.77 8.805 1 98.25 163 ARG B CA 1
ATOM 2675 C C . ARG B 1 163 ? 12.203 1.934 9.109 1 98.25 163 ARG B C 1
ATOM 2677 O O . ARG B 1 163 ? 11.352 1.732 8.242 1 98.25 163 ARG B O 1
ATOM 2684 N N . ASP B 1 164 ? 12.156 1.529 10.391 1 98.5 164 ASP B N 1
ATOM 2685 C CA . ASP B 1 164 ? 10.984 0.817 10.898 1 98.5 164 ASP B CA 1
ATOM 2686 C C . ASP B 1 164 ? 9.805 1.767 11.094 1 98.5 164 ASP B C 1
ATOM 2688 O O . ASP B 1 164 ? 9.992 2.949 11.383 1 98.5 164 ASP B O 1
ATOM 2692 N N . HIS B 1 165 ? 8.602 1.177 10.953 1 98.62 165 HIS B N 1
ATOM 2693 C CA . HIS B 1 165 ? 7.406 1.979 11.195 1 98.62 165 HIS B CA 1
ATOM 2694 C C . HIS B 1 165 ? 6.332 1.17 11.906 1 98.62 165 HIS B C 1
ATOM 2696 O O . HIS B 1 165 ? 6.211 -0.038 11.688 1 98.62 165 HIS B O 1
ATOM 2702 N N . GLU B 1 166 ? 5.645 1.852 12.773 1 98.69 166 GLU B N 1
ATOM 2703 C CA . GLU B 1 166 ? 4.348 1.392 13.258 1 98.69 166 GLU B CA 1
ATOM 2704 C C . GLU B 1 166 ? 3.236 1.724 12.266 1 98.69 166 GLU B C 1
ATOM 2706 O O . GLU B 1 166 ? 3.189 2.83 11.727 1 98.69 166 GLU B O 1
ATOM 2711 N N . ARG B 1 167 ? 2.363 0.748 12.031 1 98.56 167 ARG B N 1
ATOM 2712 C CA . ARG B 1 167 ? 1.259 0.964 11.102 1 98.56 167 ARG B CA 1
ATOM 2713 C C . ARG B 1 167 ? -0.041 1.236 11.852 1 98.56 167 ARG B C 1
ATOM 2715 O O . ARG B 1 167 ? -0.446 0.45 12.711 1 98.56 167 ARG B O 1
ATOM 2722 N N . PHE B 1 168 ? -0.656 2.334 11.547 1 98.81 168 PHE B N 1
ATOM 2723 C CA . PHE B 1 168 ? -1.986 2.695 12.023 1 98.81 168 PHE B CA 1
ATOM 2724 C C . PHE B 1 168 ? -2.969 2.799 10.859 1 98.81 168 PHE B C 1
ATOM 2726 O O . PHE B 1 168 ? -2.588 3.176 9.75 1 98.81 168 PHE B O 1
ATOM 2733 N N . ALA B 1 169 ? -4.227 2.469 11.172 1 98.88 169 ALA B N 1
ATOM 2734 C CA . ALA B 1 169 ? -5.203 2.547 10.094 1 98.88 169 ALA B CA 1
ATOM 2735 C C . ALA B 1 169 ? -6.582 2.928 10.625 1 98.88 169 ALA B C 1
ATOM 2737 O O . ALA B 1 169 ? -6.867 2.744 11.812 1 98.88 169 ALA B O 1
ATOM 2738 N N . LEU B 1 170 ? -7.352 3.438 9.805 1 98.75 170 LEU B N 1
ATOM 2739 C CA . LEU B 1 170 ? -8.727 3.861 10.039 1 98.75 170 LEU B CA 1
ATOM 2740 C C . LEU B 1 170 ? -9.602 3.543 8.836 1 98.75 170 LEU B C 1
ATOM 2742 O O . LEU B 1 170 ? -9.211 3.795 7.691 1 98.75 170 LEU B O 1
ATOM 2746 N N . THR B 1 171 ? -10.773 2.883 9.094 1 98.69 171 THR B N 1
ATOM 2747 C CA . THR B 1 171 ? -11.68 2.596 7.984 1 98.69 171 THR B CA 1
ATOM 2748 C C . THR B 1 171 ? -12.898 3.506 8.031 1 98.69 171 THR B C 1
ATOM 2750 O O . THR B 1 171 ? -13.172 4.137 9.062 1 98.69 171 THR B O 1
ATOM 2753 N N . ALA B 1 172 ? -13.578 3.559 6.918 1 97.56 172 ALA B N 1
ATOM 2754 C CA . ALA B 1 172 ? -14.719 4.449 6.758 1 97.56 172 ALA B CA 1
ATOM 2755 C C . ALA B 1 172 ? -15.766 4.203 7.84 1 97.56 172 ALA B C 1
ATOM 2757 O O . ALA B 1 172 ? -16.406 5.141 8.312 1 97.56 172 ALA B O 1
ATOM 2758 N N . GLU B 1 173 ? -15.938 2.955 8.336 1 96.38 173 GLU B N 1
ATOM 2759 C CA . GLU B 1 173 ? -16.906 2.605 9.367 1 96.38 173 GLU B CA 1
ATOM 2760 C C . GLU B 1 173 ? -16.547 3.227 10.711 1 96.38 173 GLU B C 1
ATOM 2762 O O . GLU B 1 173 ? -17.422 3.459 11.555 1 96.38 173 GLU B O 1
ATOM 2767 N N . GLU B 1 174 ? -15.32 3.48 10.852 1 97.25 174 GLU B N 1
ATOM 2768 C CA . GLU B 1 174 ? -14.82 3.945 12.141 1 97.25 174 GLU B CA 1
ATOM 2769 C C . GLU B 1 174 ? -14.766 5.469 12.195 1 97.25 174 GLU B C 1
ATOM 2771 O O . GLU B 1 174 ? -14.555 6.051 13.258 1 97.25 174 GLU B O 1
ATOM 2776 N N . TRP B 1 175 ? -14.891 6.098 11.047 1 96 175 TRP B N 1
ATOM 2777 C CA . TRP B 1 175 ? -14.773 7.551 10.984 1 96 175 TRP B CA 1
ATOM 2778 C C . TRP B 1 175 ? -16.141 8.219 11.094 1 96 175 TRP B C 1
ATOM 2780 O O . TRP B 1 175 ? -16.938 8.18 10.156 1 96 175 TRP B O 1
ATOM 2790 N N . PRO B 1 176 ? -16.438 8.922 12.203 1 88.31 176 PRO B N 1
ATOM 2791 C CA . PRO B 1 176 ? -17.766 9.523 12.406 1 88.31 176 PRO B CA 1
ATOM 2792 C C . PRO B 1 176 ? -17.922 10.852 11.656 1 88.31 176 PRO B C 1
ATOM 2794 O O . PRO B 1 176 ? -19.031 11.383 11.578 1 88.31 176 PRO B O 1
ATOM 2797 N N . GLY B 1 177 ? -16.938 11.328 11.023 1 83.19 177 GLY B N 1
ATOM 2798 C CA . GLY B 1 177 ? -16.953 12.656 10.43 1 83.19 177 GLY B CA 1
ATOM 2799 C C . GLY B 1 177 ? -16.375 13.727 11.328 1 83.19 177 GLY B C 1
ATOM 2800 O O . GLY B 1 177 ? -16.141 13.484 12.516 1 83.19 177 GLY B O 1
ATOM 2801 N N . SER B 1 178 ? -15.969 14.797 10.773 1 72.38 178 SER B N 1
ATOM 2802 C CA . SER B 1 178 ? -15.289 15.852 11.508 1 72.38 178 SER B CA 1
ATOM 2803 C C . SER B 1 178 ? -16.188 16.438 12.602 1 72.38 178 SER B C 1
ATOM 2805 O O . SER B 1 178 ? -15.688 17 13.578 1 72.38 178 SER B O 1
ATOM 2807 N N . GLY B 1 179 ? -17.422 16.266 12.453 1 60.5 179 GLY B N 1
ATOM 2808 C CA . GLY B 1 179 ? -18.312 16.734 13.508 1 60.5 179 GLY B CA 1
ATOM 2809 C C . GLY B 1 179 ? -18.469 15.742 14.641 1 60.5 179 GLY B C 1
ATOM 2810 O O . GLY B 1 179 ? -19.156 16.031 15.625 1 60.5 179 GLY B O 1
ATOM 2811 N N . GLY B 1 180 ? -17.938 14.578 14.547 1 51.5 180 GLY B N 1
ATOM 2812 C CA . GLY B 1 180 ? -18.188 13.57 15.57 1 51.5 180 GLY B CA 1
ATOM 2813 C C . GLY B 1 180 ? -17.125 13.539 16.641 1 51.5 180 GLY B C 1
ATOM 2814 O O . GLY B 1 180 ? -16.031 14.078 16.453 1 51.5 180 GLY B O 1
#

Nearest PDB structures (foldseek):
  5ix3-assembly1_A  TM=7.777E-01  e=1.496E-12  Staphylococcus aureus
  6d72-assembly1_C  TM=7.607E-01  e=1.010E-12  Yersinia pestis
  5wif-assembly1_B  TM=7.598E-01  e=2.880E-12  Yersinia pestis
  6vfn-assembly1_A  TM=7.568E-01  e=2.698E-12  Bacillus thuringiensis
  5wif-assembly1_C  TM=7.361E-01  e=1.706E-12  Yersinia pestis

Organism: Streptomyces rubellomurinus (strain ATCC 31215) (NCBI:txid359131)

Solvent-accessible surface area (backbone atoms only — not comparable to full-atom values): 19438 Å² total; per-residue (Å²): 128,81,78,76,73,73,78,62,50,48,72,43,67,79,53,83,83,43,44,62,64,47,23,51,32,40,59,72,18,33,76,77,43,43,81,81,42,88,74,56,44,82,41,52,68,60,53,61,69,57,50,54,86,42,23,47,54,35,35,22,28,32,64,86,79,63,45,62,30,31,42,36,37,42,29,71,39,38,65,84,49,48,16,31,30,37,51,46,72,48,63,15,55,87,38,56,91,69,55,54,51,59,56,36,50,35,53,49,50,40,38,36,45,31,46,51,91,77,72,21,66,44,31,44,33,42,30,38,72,35,46,79,84,42,56,68,59,51,52,49,42,47,73,73,60,32,41,80,39,38,55,40,74,53,46,34,54,53,94,91,36,63,37,47,24,35,35,26,35,40,40,50,90,74,54,77,46,71,89,93,128,83,77,76,72,72,77,62,50,48,72,43,67,80,53,83,83,44,46,60,65,46,22,51,31,42,58,73,18,35,76,77,43,44,81,82,42,89,75,57,43,81,41,54,68,60,53,61,70,57,51,53,85,42,24,47,52,36,36,22,28,31,64,86,80,63,44,62,29,31,41,36,37,43,27,70,39,38,65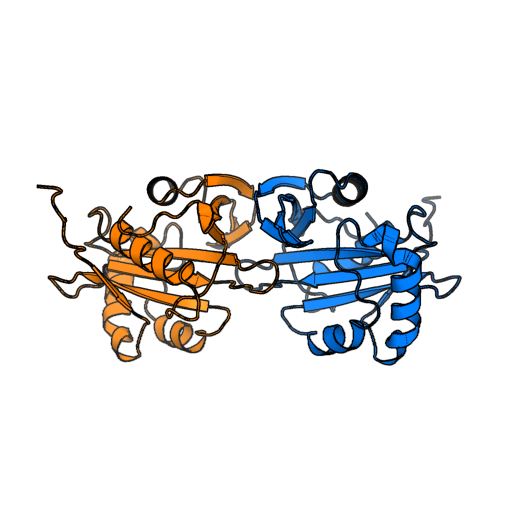,83,48,48,15,31,30,36,51,48,74,46,62,14,52,90,37,55,92,68,55,54,52,59,55,38,50,36,55,50,48,41,38,38,45,31,46,52,94,76,72,22,66,45,32,43,34,42,32,38,73,36,46,79,84,42,55,69,60,50,50,49,40,47,72,72,59,33,40,80,36,38,56,39,76,54,47,34,54,55,94,91,35,62,36,46,24,35,36,26,36,42,41,49,91,73,54,76,47,71,88,95

Sequence (360 aa):
MSDDVAVRVMIRAPRPEDKAPYAEAVRRSADHIGRWNPVEPDGLPDLLKRQGAGLRTFLIFDRESGGMVGKVNVANIVMGRFCNATLGYDAYLPFAGTGRMTEGLRLVLDRCFAPAAAGGLGLHRLEINVQPENERSIAMAKRLGFRHEGYTPRMLYLQDDWRDHERFALTAEEWPGSGGMSDDVAVRVMIRAPRPEDKAPYAEAVRRSADHIGRWNPVEPDGLPDLLKRQGAGLRTFLIFDRESGGMVGKVNVANIVMGRFCNATLGYDAYLPFAGTGRMTEGLRLVLDRCFAPAAAGGLGLHRLEINVQPENERSIAMAKRLGFRHEGYTPRMLYLQDDWRDHERFALTAEEWPGSGG

Radius of gyration: 22.58 Å; Cα contacts (8 Å, |Δi|>4): 684; chains: 2; bounding box: 52×69×52 Å

Secondary structure (DSSP, 8-state):
--------EEEE---GGGHHHHHHHHHHTHHHHHTTS---TT-HHHHHHH-BTTEEEEEEEETTT--EEEEEEEEEEE-TTS-EEEEEEEE-TTTTTSSHHHHHHHHHHHHHHS-GGGTS---SEEEEEE-TT-HHHHHHHHHTTPEEEEEEEEEEEETTEEEEEEEEEEEGGG---TT-/--------EEEE---GGGHHHHHHHHHHTHHHHHTTS---TT-HHHHHHH-BTTEEEEEEEETTT--EEEEEEEEEEE-TTS-EEEEEEEE-TTTTTSSHHHHHHHHHHHHHHS-GGGTS---SEEEEEE-TT-HHHHHHHHHTTPEEEEEEEEEEEETTEEEEEEEEEEEGGG---TT-

Foldseek 3Di:
DPPPPDQQKDKDFDDPVCLVLQLVQLVQCVVVCVVFDDRDSRCVVVVVVPDDLFKTKMWMAGPPPRHTQKMKIFGRQDDDPQLETEIDMDGTPPNPPVCNVLSVVLVLVQQACDCVVVVHSNGFKYKYWAFPVPVVVVVSLVVQPWDWDDKDFQPDQGPNGRGITTMTMDGSVRRPGSVD/DPPPPDQQKDKDFDDPVCLVLQLVQLVQCVVVCVVFDDRDSRCVVVVVVPDDLFKTKMWMAGPPPRHTQKMKIFGRQDDDPQLETEIDMDGTPPNPPVCNVLSVVLVLVCQACDCVVVVHSNGFKYKYWAFPVPVVVVVSLVVQPWDWDDKDFQPDQGPNGRGITTMTMDGSVRHPGSVD

InterPro domains:
  IPR000182 GNAT domain [PF13302] (8-147)
  IPR000182 GNAT domain [PS51186] (9-173)
  IPR016181 Acyl-CoA N-acyltransferase [SSF55729] (8-171)
  IPR051908 Ribosomal-protein N-acetyltransferase [PTHR43441] (8-176)

pLDDT: mean 95.13, std 10.51, range [31.52, 98.94]